Protein AF-T0ZCF4-F1 (afdb_monomer)

Organism: NCBI:txid410659

Radius of gyration: 32.76 Å; Cα contacts (8 Å, |Δi|>4): 227; chains: 1; bounding box: 59×79×106 Å

Solvent-accessible surface area (backbone atoms only — not comparable to full-atom values): 15610 Å² total; per-residue (Å²): 124,91,69,62,58,31,47,69,52,57,54,52,57,75,58,58,43,100,82,30,27,68,93,52,44,9,69,65,50,55,29,44,65,66,44,35,48,52,51,51,50,50,32,42,76,58,49,29,31,48,71,51,76,43,92,96,58,69,45,33,48,43,75,28,74,59,30,48,52,53,52,51,57,31,55,68,47,42,82,53,79,88,49,74,64,51,46,51,50,34,37,42,44,72,73,64,46,42,45,68,68,53,44,35,64,73,68,72,52,57,53,49,59,53,24,37,46,52,50,20,37,35,75,67,50,26,30,49,78,47,50,49,81,70,41,68,44,55,42,70,31,73,62,19,51,55,50,22,59,70,68,45,80,73,77,72,77,78,72,88,77,72,85,83,84,79,85,89,80,87,85,90,84,89,81,90,89,85,84,86,88,90,79,88,81,88,81,88,81,91,83,85,82,93,89,88,83,86,78,73,79,82,72,70,78,76,70,72,77,69,63,71,67,62,55,62,58,54,56,53,56,56,58,60,62,65,66,61,62,63,61,60,57,55,54,56,54,53,52,52,52,53,52,52,54,52,52,54,53,55,68,72,75,111

pLDDT: mean 80.69, std 18.55, range [45.56, 97.81]

InterPro domains:
  IPR036390 Winged helix DNA-binding domain superfamily [SSF46785] (78-148)

Mean predicted aligned error: 17.78 Å

Structure (mmCIF, N/CA/C/O backbone):
data_AF-T0ZCF4-F1
#
_entry.id   AF-T0ZCF4-F1
#
loop_
_atom_site.group_PDB
_atom_site.id
_atom_site.type_symbol
_atom_site.label_atom_id
_atom_site.label_alt_id
_atom_site.label_comp_id
_atom_site.label_asym_id
_atom_site.label_entity_id
_atom_site.label_seq_id
_atom_site.pdbx_PDB_ins_code
_atom_site.Cartn_x
_atom_site.Cartn_y
_atom_site.Cartn_z
_atom_site.occupancy
_atom_site.B_iso_or_equiv
_atom_site.auth_seq_id
_atom_site.auth_comp_id
_atom_site.auth_asym_id
_atom_site.auth_atom_id
_atom_site.pdbx_PDB_model_num
ATOM 1 N N . MET A 1 1 ? 15.009 -4.151 6.311 1.00 49.31 1 MET A N 1
ATOM 2 C CA . MET A 1 1 ? 13.697 -3.629 6.784 1.00 49.31 1 MET A CA 1
ATOM 3 C C . MET A 1 1 ? 13.180 -2.490 5.911 1.00 49.31 1 MET A C 1
ATOM 5 O O . MET A 1 1 ? 11.973 -2.379 5.783 1.00 49.31 1 MET A O 1
ATOM 9 N N . ALA A 1 2 ? 14.032 -1.662 5.287 1.00 57.06 2 ALA A N 1
ATOM 10 C CA . ALA A 1 2 ? 13.568 -0.650 4.322 1.00 57.06 2 ALA A CA 1
ATOM 11 C C . ALA A 1 2 ? 13.023 -1.254 3.004 1.00 57.06 2 ALA A C 1
ATOM 13 O O . ALA A 1 2 ? 12.335 -0.582 2.240 1.00 57.06 2 ALA A O 1
ATOM 14 N N . ASP A 1 3 ? 13.340 -2.524 2.763 1.00 76.56 3 ASP A N 1
ATOM 15 C CA . ASP A 1 3 ? 13.114 -3.270 1.522 1.00 76.56 3 ASP A CA 1
ATOM 16 C C . ASP A 1 3 ? 11.715 -3.903 1.442 1.00 76.56 3 ASP A C 1
ATOM 18 O O . ASP A 1 3 ? 11.311 -4.391 0.390 1.00 76.56 3 ASP A O 1
ATOM 22 N N . GLU A 1 4 ? 10.970 -3.921 2.551 1.00 89.38 4 GLU A N 1
ATOM 23 C CA . GLU A 1 4 ? 9.662 -4.570 2.611 1.00 89.38 4 GLU A CA 1
ATOM 24 C C . GLU A 1 4 ? 8.555 -3.659 2.037 1.00 89.38 4 GLU A C 1
ATOM 26 O O . GLU A 1 4 ? 8.512 -2.464 2.367 1.00 89.38 4 GLU A O 1
ATOM 31 N N . PRO A 1 5 ? 7.646 -4.188 1.192 1.00 93.19 5 PRO A N 1
ATOM 32 C CA . PRO A 1 5 ? 6.486 -3.444 0.719 1.00 93.19 5 PRO A CA 1
ATOM 33 C C . PRO A 1 5 ? 5.559 -3.032 1.867 1.00 93.19 5 PRO A C 1
ATOM 35 O O . PRO A 1 5 ? 5.269 -3.815 2.770 1.00 93.19 5 PRO A O 1
ATOM 38 N N . ASN A 1 6 ? 5.064 -1.802 1.809 1.00 94.81 6 ASN A N 1
ATOM 39 C CA . ASN A 1 6 ? 4.156 -1.205 2.777 1.00 94.81 6 ASN A CA 1
ATOM 40 C C . ASN A 1 6 ? 2.904 -0.620 2.084 1.00 94.81 6 ASN A C 1
ATOM 42 O O . ASN A 1 6 ? 2.747 -0.678 0.861 1.00 94.81 6 ASN A O 1
ATOM 46 N N . PHE A 1 7 ? 1.987 -0.040 2.864 1.00 96.25 7 PHE A N 1
ATOM 47 C CA . PHE A 1 7 ? 0.692 0.385 2.330 1.00 96.25 7 PHE A CA 1
ATOM 48 C C . PHE A 1 7 ? 0.784 1.654 1.465 1.00 96.25 7 PHE A C 1
ATOM 50 O O . PHE A 1 7 ? -0.040 1.840 0.573 1.00 96.25 7 PHE A O 1
ATOM 57 N N . ILE A 1 8 ? 1.812 2.489 1.670 1.00 95.19 8 ILE A N 1
ATOM 58 C CA . ILE A 1 8 ? 2.144 3.604 0.767 1.00 95.19 8 ILE A CA 1
ATOM 59 C C . ILE A 1 8 ? 2.524 3.050 -0.608 1.00 95.19 8 ILE A C 1
ATOM 61 O O . ILE A 1 8 ? 2.002 3.536 -1.610 1.00 95.19 8 ILE A O 1
ATOM 65 N N . ASP A 1 9 ? 3.358 2.005 -0.654 1.00 95.62 9 ASP A N 1
ATOM 66 C CA . ASP A 1 9 ? 3.745 1.348 -1.906 1.00 95.62 9 ASP A CA 1
ATOM 67 C C . ASP A 1 9 ? 2.516 0.758 -2.618 1.00 95.62 9 ASP A C 1
ATOM 69 O O . ASP A 1 9 ? 2.275 1.047 -3.789 1.00 95.62 9 ASP A O 1
ATOM 73 N N . LEU A 1 10 ? 1.698 -0.024 -1.902 1.00 96.69 10 LEU A N 1
ATOM 74 C CA . LEU A 1 10 ? 0.516 -0.683 -2.467 1.00 96.69 10 LEU A CA 1
ATOM 75 C C . LEU A 1 10 ? -0.533 0.320 -2.972 1.00 96.69 10 LEU A C 1
ATOM 77 O O . LEU A 1 10 ? -1.076 0.153 -4.064 1.00 96.69 10 LEU A O 1
ATOM 81 N N . PHE A 1 11 ? -0.801 1.390 -2.215 1.00 96.06 11 PHE A N 1
ATOM 82 C CA . PHE A 1 11 ? -1.708 2.445 -2.664 1.00 96.06 11 PHE A CA 1
ATOM 83 C C . PHE A 1 11 ? -1.144 3.165 -3.893 1.00 96.06 11 PHE A C 1
ATOM 85 O O . PHE A 1 11 ? -1.880 3.394 -4.852 1.00 96.06 11 PHE A O 1
ATOM 92 N N . ALA A 1 12 ? 0.152 3.488 -3.905 1.00 95.69 12 ALA A N 1
ATOM 93 C CA . ALA A 1 12 ? 0.804 4.129 -5.043 1.00 95.69 12 ALA A CA 1
ATOM 94 C C . ALA A 1 12 ? 0.732 3.264 -6.315 1.00 95.69 12 ALA A C 1
ATOM 96 O O . ALA A 1 12 ? 0.365 3.786 -7.367 1.00 95.69 12 ALA A O 1
ATOM 97 N N . LEU A 1 13 ? 0.968 1.949 -6.213 1.00 96.81 13 LEU A N 1
ATOM 98 C CA . LEU A 1 13 ? 0.790 0.999 -7.320 1.00 96.81 13 LEU A CA 1
ATOM 99 C C . LEU A 1 13 ? -0.629 1.059 -7.914 1.00 96.81 13 LEU A C 1
ATOM 101 O O . LEU A 1 13 ? -0.779 1.107 -9.131 1.00 96.81 13 LEU A O 1
ATOM 105 N N . THR A 1 14 ? -1.674 1.173 -7.083 1.00 95.75 14 THR A N 1
ATOM 106 C CA . THR A 1 14 ? -3.076 1.270 -7.560 1.00 95.75 14 THR A CA 1
ATOM 107 C C . THR A 1 14 ? -3.403 2.570 -8.308 1.00 95.75 14 THR A C 1
ATOM 109 O O . THR A 1 14 ? -4.482 2.698 -8.886 1.00 95.75 14 THR A O 1
ATOM 112 N N . LYS A 1 15 ? -2.494 3.554 -8.284 1.00 95.56 15 LYS A N 1
ATOM 113 C CA . LYS A 1 15 ? -2.607 4.836 -8.999 1.00 95.56 15 LYS A CA 1
ATOM 114 C C . LYS A 1 15 ? -1.743 4.888 -10.261 1.00 95.56 15 LYS A C 1
ATOM 116 O O . LYS A 1 15 ? -1.806 5.876 -10.995 1.00 95.56 15 LYS A O 1
ATOM 121 N N . ILE A 1 16 ? -0.955 3.847 -10.529 1.00 95.75 16 ILE A N 1
ATOM 122 C CA . ILE A 1 16 ? -0.216 3.694 -11.781 1.00 95.75 16 ILE A CA 1
ATOM 123 C C . ILE A 1 16 ? -1.170 3.143 -12.846 1.00 95.75 16 ILE A C 1
ATOM 125 O O . ILE A 1 16 ? -1.927 2.203 -12.627 1.00 95.75 16 ILE A O 1
ATOM 129 N N . THR A 1 17 ? -1.131 3.765 -14.016 1.00 94.31 17 THR A N 1
ATOM 130 C CA . THR A 1 17 ? -1.917 3.430 -15.205 1.00 94.31 17 THR A CA 1
ATOM 131 C C . THR A 1 17 ? -0.965 3.270 -16.394 1.00 94.31 17 THR A C 1
ATOM 133 O O . THR A 1 17 ? 0.162 3.764 -16.323 1.00 94.31 17 THR A O 1
ATOM 136 N N . PRO A 1 18 ? -1.392 2.692 -17.532 1.00 91.00 18 PRO A N 1
ATOM 137 C CA . PRO A 1 18 ? -0.548 2.602 -18.730 1.00 91.00 18 PRO A CA 1
ATOM 138 C C . PRO A 1 18 ? -0.071 3.953 -19.302 1.00 91.00 18 PRO A C 1
ATOM 140 O O . PRO A 1 18 ? 0.795 3.974 -20.168 1.00 91.00 18 PRO A O 1
ATOM 143 N N . GLN A 1 19 ? -0.641 5.078 -18.849 1.00 91.44 19 GLN A N 1
ATOM 144 C CA . GLN A 1 19 ? -0.249 6.440 -19.238 1.00 91.44 19 GLN A CA 1
ATOM 145 C C . GLN A 1 19 ? 0.502 7.190 -18.122 1.00 91.44 19 GLN A C 1
ATOM 147 O O . GLN A 1 19 ? 0.770 8.388 -18.250 1.00 91.44 19 GLN A O 1
ATOM 152 N N . SER A 1 20 ? 0.820 6.525 -17.008 1.00 93.88 20 SER A N 1
ATOM 153 C CA . SER A 1 20 ? 1.522 7.147 -15.889 1.00 93.88 20 SER A CA 1
ATOM 154 C C . SER A 1 20 ? 2.975 7.439 -16.255 1.00 93.88 20 SER A C 1
ATOM 156 O O . SER A 1 20 ? 3.731 6.565 -16.674 1.00 93.88 20 SER A O 1
ATOM 158 N N . VAL A 1 21 ? 3.365 8.693 -16.052 1.00 94.69 21 VAL A N 1
ATOM 159 C CA . VAL A 1 21 ? 4.725 9.199 -16.253 1.00 94.69 21 VAL A CA 1
ATOM 160 C C . VAL A 1 21 ? 5.207 9.869 -14.972 1.00 94.69 21 VAL A C 1
ATOM 162 O O . VAL A 1 21 ? 4.392 10.422 -14.222 1.00 94.69 21 VAL A O 1
ATOM 165 N N . VAL A 1 22 ? 6.515 9.832 -14.719 1.00 92.94 22 VAL A N 1
ATOM 166 C CA . VAL A 1 22 ? 7.132 10.349 -13.482 1.00 92.94 22 VAL A CA 1
ATOM 167 C C . VAL A 1 22 ? 6.723 11.803 -13.220 1.00 92.94 22 VAL A C 1
ATOM 169 O O . VAL A 1 22 ? 6.351 12.162 -12.105 1.00 92.94 22 VAL A O 1
ATOM 172 N N . GLU A 1 23 ? 6.690 12.624 -14.269 1.00 92.19 23 GLU A N 1
ATOM 173 C CA . GLU A 1 23 ? 6.416 14.062 -14.211 1.00 92.19 23 GLU A CA 1
ATOM 174 C C . GLU A 1 23 ? 4.957 14.393 -13.833 1.00 92.19 23 GLU A C 1
ATOM 176 O O . GLU A 1 23 ? 4.677 15.493 -13.358 1.00 92.19 23 GLU A O 1
ATOM 181 N N . LYS A 1 24 ? 4.019 13.451 -14.020 1.00 93.88 24 LYS A N 1
ATOM 182 C CA . LYS A 1 24 ? 2.580 13.638 -13.739 1.00 93.88 24 LYS A CA 1
ATOM 183 C C . LYS A 1 24 ? 2.076 12.829 -12.546 1.00 93.88 24 LYS A C 1
ATOM 185 O O . LYS A 1 24 ? 0.987 13.115 -12.053 1.00 93.88 24 LYS A O 1
ATOM 190 N N . PHE A 1 25 ? 2.844 11.853 -12.057 1.00 94.56 25 PHE A N 1
ATOM 191 C CA . PHE A 1 25 ? 2.393 10.927 -11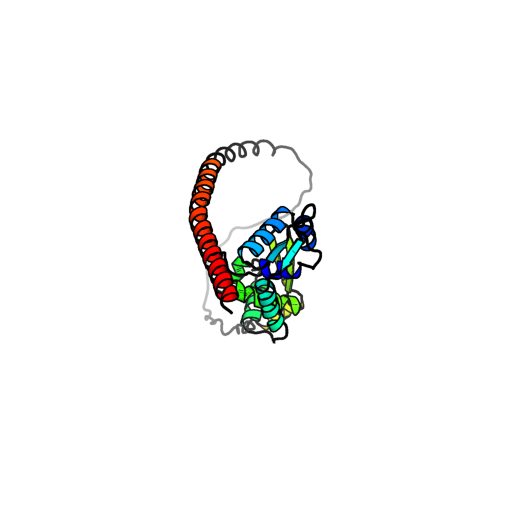.014 1.00 94.56 25 PHE A CA 1
ATOM 192 C C . PHE A 1 25 ? 1.949 11.627 -9.719 1.00 94.56 25 PHE A C 1
ATOM 194 O O . PHE A 1 25 ? 0.974 11.204 -9.104 1.00 94.56 25 PHE A O 1
ATOM 201 N N . GLY A 1 26 ? 2.583 12.747 -9.347 1.00 92.94 26 GLY A N 1
ATOM 202 C CA . GLY A 1 26 ? 2.166 13.548 -8.188 1.00 92.94 26 GLY A CA 1
ATOM 203 C C . GLY A 1 26 ? 0.712 14.019 -8.256 1.00 92.94 26 GLY A C 1
ATOM 204 O O . GLY A 1 26 ? -0.006 13.922 -7.264 1.00 92.94 26 GLY A O 1
ATOM 205 N N . ALA A 1 27 ? 0.228 14.406 -9.441 1.00 92.69 27 ALA A N 1
ATOM 206 C CA . ALA A 1 27 ? -1.177 14.762 -9.633 1.00 92.69 27 ALA A CA 1
ATOM 207 C C . ALA A 1 27 ? -2.109 13.548 -9.451 1.00 92.69 27 ALA A C 1
ATOM 209 O O . ALA A 1 27 ? -3.166 13.677 -8.838 1.00 92.69 27 ALA A O 1
ATOM 210 N N . SER A 1 28 ? -1.701 12.357 -9.908 1.00 92.50 28 SER A N 1
ATOM 211 C CA . SER A 1 28 ? -2.461 11.104 -9.746 1.00 92.50 28 SER A CA 1
ATOM 212 C C . SER A 1 28 ? -2.629 10.671 -8.284 1.00 92.50 28 SER A C 1
ATOM 214 O O . SER A 1 28 ? -3.590 9.967 -7.964 1.00 92.50 28 SER A O 1
ATOM 216 N N . ILE A 1 29 ? -1.715 11.089 -7.400 1.00 92.44 29 ILE A N 1
ATOM 217 C CA . ILE A 1 29 ? -1.747 10.793 -5.960 1.00 92.44 29 ILE A CA 1
ATOM 218 C C . ILE A 1 29 ? -2.052 12.016 -5.078 1.00 92.44 29 ILE A C 1
ATOM 220 O O . ILE A 1 29 ? -1.940 11.904 -3.865 1.00 92.44 29 ILE A O 1
ATOM 224 N N . ASN A 1 30 ? -2.430 13.170 -5.643 1.00 91.75 30 ASN A N 1
ATOM 225 C CA . ASN A 1 30 ? -2.655 14.423 -4.899 1.00 91.75 30 ASN A CA 1
ATOM 226 C C . ASN A 1 30 ? -1.473 14.835 -3.982 1.00 91.75 30 ASN A C 1
ATOM 228 O O . ASN A 1 30 ? -1.654 15.279 -2.848 1.00 91.75 30 ASN A O 1
ATOM 232 N N . SER A 1 31 ? -0.240 14.669 -4.467 1.00 92.69 31 SER A N 1
ATOM 233 C CA . SER A 1 31 ? 0.987 14.981 -3.724 1.00 92.69 31 SER A CA 1
ATOM 234 C C . SER A 1 31 ? 1.958 15.812 -4.562 1.00 92.69 31 SER A C 1
ATOM 236 O O . SER A 1 31 ? 1.831 15.898 -5.786 1.00 92.69 31 SER A O 1
ATOM 238 N N . SER A 1 32 ? 2.947 16.437 -3.915 1.00 93.00 32 SER A N 1
ATOM 239 C CA . SER A 1 32 ? 3.958 17.214 -4.638 1.00 93.00 32 SER A CA 1
ATOM 240 C C . SER A 1 32 ? 4.783 16.322 -5.577 1.00 93.00 32 SER A C 1
ATOM 242 O O . SER A 1 32 ? 4.934 15.121 -5.343 1.00 93.00 32 SER A O 1
ATOM 244 N N . PHE A 1 33 ? 5.365 16.912 -6.627 1.00 93.12 33 PHE A N 1
ATOM 245 C CA . PHE A 1 33 ? 6.280 16.192 -7.522 1.00 93.12 33 PHE A CA 1
ATOM 246 C C . PHE A 1 33 ? 7.466 15.568 -6.764 1.00 93.12 33 PHE A C 1
ATOM 248 O O . PHE A 1 33 ? 7.901 14.469 -7.105 1.00 93.12 33 PHE A O 1
ATOM 255 N N . PHE A 1 34 ? 7.957 16.229 -5.711 1.00 93.38 34 PHE A N 1
ATOM 256 C CA . PHE A 1 34 ? 9.054 15.727 -4.883 1.00 93.38 34 PHE A CA 1
ATOM 257 C C . PHE A 1 34 ? 8.642 14.488 -4.077 1.00 93.38 34 PHE A C 1
ATOM 259 O O . PHE A 1 34 ? 9.306 13.457 -4.156 1.00 93.38 34 PHE A O 1
ATOM 266 N N . ASP A 1 35 ? 7.505 14.542 -3.378 1.00 93.56 35 ASP A N 1
ATOM 267 C CA . ASP A 1 35 ? 6.988 13.400 -2.609 1.00 93.56 35 ASP A CA 1
ATOM 268 C C . ASP A 1 35 ? 6.669 12.210 -3.522 1.00 93.56 35 ASP A C 1
ATOM 270 O O . ASP A 1 35 ? 7.014 11.068 -3.223 1.00 93.56 35 ASP A O 1
ATOM 274 N N . ALA A 1 36 ? 6.057 12.488 -4.674 1.00 94.12 36 ALA A N 1
ATOM 275 C CA . ALA A 1 36 ? 5.747 11.494 -5.690 1.00 94.12 36 ALA A CA 1
ATOM 276 C C . ALA A 1 36 ? 7.015 10.844 -6.262 1.00 94.12 36 ALA A C 1
ATOM 278 O O . ALA A 1 36 ? 7.056 9.627 -6.428 1.00 94.12 36 ALA A O 1
ATOM 279 N N . SER A 1 37 ? 8.070 11.631 -6.496 1.00 93.62 37 SER A N 1
ATOM 280 C CA . SER A 1 37 ? 9.379 11.127 -6.927 1.00 93.62 37 SER A CA 1
ATOM 281 C C . SER A 1 37 ? 10.042 10.261 -5.854 1.00 93.62 37 SER A C 1
ATOM 283 O O . SER A 1 37 ? 10.627 9.233 -6.187 1.00 93.62 37 SER A O 1
ATOM 285 N N . ASN A 1 38 ? 9.906 10.612 -4.571 1.00 94.25 38 ASN A N 1
ATOM 286 C CA . ASN A 1 38 ? 10.406 9.790 -3.464 1.00 94.25 38 ASN A CA 1
ATOM 287 C C . ASN A 1 38 ? 9.655 8.451 -3.362 1.00 94.25 38 ASN A C 1
ATOM 289 O O . ASN A 1 38 ? 10.286 7.408 -3.190 1.00 94.25 38 ASN A O 1
ATOM 293 N N . ILE A 1 39 ? 8.326 8.458 -3.528 1.00 94.69 39 ILE A N 1
ATOM 294 C CA . ILE A 1 39 ? 7.499 7.239 -3.556 1.00 94.69 39 ILE A CA 1
ATOM 295 C C . ILE A 1 39 ? 7.883 6.355 -4.752 1.00 94.69 39 ILE A C 1
ATOM 297 O O . ILE A 1 39 ? 8.165 5.173 -4.565 1.00 94.69 39 ILE A O 1
ATOM 301 N N . LEU A 1 40 ? 7.973 6.915 -5.964 1.00 95.62 40 LEU A N 1
ATOM 302 C CA . LEU A 1 40 ? 8.408 6.179 -7.158 1.00 95.62 40 LEU A CA 1
ATOM 303 C C . LEU A 1 40 ? 9.844 5.644 -7.014 1.00 95.62 40 LEU A C 1
ATOM 305 O O . LEU A 1 40 ? 10.113 4.499 -7.366 1.00 95.62 40 LEU A O 1
ATOM 309 N N . GLY A 1 41 ? 10.763 6.428 -6.446 1.00 94.94 41 GLY A N 1
ATOM 310 C CA . GLY A 1 41 ? 12.120 5.979 -6.133 1.00 94.94 41 GLY A CA 1
ATOM 311 C C . GLY A 1 41 ? 12.128 4.786 -5.172 1.00 94.94 41 GLY A C 1
ATOM 312 O O . GLY A 1 41 ? 12.805 3.793 -5.433 1.00 94.94 41 GLY A O 1
ATOM 313 N N . GLY A 1 42 ? 11.318 4.837 -4.110 1.00 95.06 42 GLY A N 1
ATOM 314 C CA . GLY A 1 42 ? 11.130 3.727 -3.172 1.00 95.06 42 GLY A CA 1
ATOM 315 C C . GLY A 1 42 ? 10.561 2.470 -3.837 1.00 95.06 42 GLY A C 1
ATOM 316 O O . GLY A 1 42 ? 11.112 1.383 -3.660 1.00 95.06 42 GLY A O 1
ATOM 317 N N . LEU A 1 43 ? 9.520 2.618 -4.662 1.00 96.12 43 LEU A N 1
ATOM 318 C CA . LEU A 1 43 ? 8.938 1.529 -5.455 1.00 96.12 43 LEU A CA 1
ATOM 319 C C . LEU A 1 43 ? 9.963 0.891 -6.407 1.00 96.12 43 LEU A C 1
ATOM 321 O O . LEU A 1 43 ? 10.011 -0.335 -6.523 1.00 96.12 43 LEU A O 1
ATOM 325 N N . LYS A 1 44 ? 10.805 1.702 -7.065 1.00 95.62 44 LYS A N 1
ATOM 326 C CA . LYS A 1 44 ? 11.852 1.221 -7.980 1.00 95.62 44 LYS A CA 1
ATOM 327 C C . LYS A 1 44 ? 12.959 0.471 -7.236 1.00 95.62 44 LYS A C 1
ATOM 329 O O . LYS A 1 44 ? 13.394 -0.576 -7.710 1.00 95.62 44 LYS A O 1
ATOM 334 N N . ILE A 1 45 ? 13.386 0.958 -6.067 1.00 95.25 45 ILE A N 1
ATOM 335 C CA . ILE A 1 45 ? 14.376 0.280 -5.206 1.00 95.25 45 ILE A CA 1
ATOM 336 C C . ILE A 1 45 ? 13.848 -1.081 -4.731 1.00 95.25 45 ILE A C 1
ATOM 338 O O . ILE A 1 45 ? 14.587 -2.061 -4.751 1.00 95.25 45 ILE A O 1
ATOM 342 N N . LYS A 1 46 ? 12.559 -1.165 -4.376 1.00 95.31 46 LYS A N 1
ATOM 343 C CA . LYS A 1 46 ? 11.873 -2.416 -4.001 1.00 95.31 46 LYS A CA 1
ATOM 344 C C . LYS A 1 46 ? 11.560 -3.336 -5.192 1.00 95.31 46 LYS A C 1
ATOM 346 O O . LYS A 1 46 ? 10.983 -4.402 -5.000 1.00 95.31 46 LYS A O 1
ATOM 351 N N . GLY A 1 47 ? 11.898 -2.933 -6.420 1.00 95.75 47 GLY A N 1
ATOM 352 C CA . GLY A 1 47 ? 11.646 -3.709 -7.636 1.00 95.75 47 GLY A CA 1
ATOM 353 C C . GLY A 1 47 ? 10.167 -3.853 -8.009 1.00 95.75 47 GLY A C 1
ATOM 354 O O . GLY A 1 47 ? 9.836 -4.751 -8.777 1.00 95.75 47 GLY A O 1
ATOM 355 N N . LEU A 1 48 ? 9.279 -3.004 -7.478 1.00 96.81 48 LEU A N 1
ATOM 356 C CA . LEU A 1 48 ? 7.827 -3.045 -7.718 1.00 96.81 48 LEU A CA 1
ATOM 357 C C . LEU A 1 48 ? 7.414 -2.320 -9.011 1.00 96.81 48 LEU A C 1
ATOM 359 O O . LEU A 1 48 ? 6.354 -2.602 -9.568 1.00 96.81 48 LEU A O 1
ATOM 363 N N . ILE A 1 49 ? 8.250 -1.394 -9.490 1.00 97.00 49 ILE A N 1
ATOM 364 C CA . ILE A 1 49 ? 8.064 -0.661 -10.751 1.00 97.00 49 ILE A CA 1
ATOM 365 C C . ILE A 1 49 ? 9.368 -0.595 -11.548 1.00 97.00 49 ILE A C 1
ATOM 367 O O . ILE A 1 49 ? 10.460 -0.735 -10.989 1.00 97.00 49 ILE A O 1
ATOM 371 N N . ASP A 1 50 ? 9.251 -0.299 -12.838 1.00 96.00 50 ASP A N 1
ATOM 372 C CA . ASP A 1 50 ? 10.350 0.148 -13.683 1.00 96.00 50 ASP A CA 1
ATOM 373 C C . ASP A 1 50 ? 10.067 1.522 -14.317 1.00 96.00 50 ASP A C 1
ATOM 375 O O . ASP A 1 50 ? 8.928 1.991 -14.380 1.00 96.00 50 ASP A O 1
ATOM 379 N N . PHE A 1 51 ? 11.132 2.176 -14.779 1.00 93.94 51 PHE A N 1
ATOM 380 C CA . PHE A 1 51 ? 11.075 3.388 -15.584 1.00 93.94 51 PHE A CA 1
ATOM 381 C C . PHE A 1 51 ? 11.558 3.052 -16.988 1.00 93.94 51 PHE A C 1
ATOM 383 O O . PHE A 1 51 ? 12.743 2.798 -17.207 1.00 93.94 51 PHE A O 1
ATOM 390 N N . THR A 1 52 ? 10.654 3.079 -17.962 1.00 88.38 52 THR A N 1
ATOM 391 C CA . THR A 1 52 ? 11.047 2.965 -19.368 1.00 88.38 52 THR A CA 1
ATOM 392 C C . THR A 1 52 ? 11.364 4.360 -19.901 1.00 88.38 52 THR A C 1
ATOM 394 O O . THR A 1 52 ? 10.478 5.195 -20.089 1.00 88.38 52 THR A O 1
ATOM 397 N N . THR A 1 53 ? 12.652 4.621 -20.114 1.00 81.25 53 THR A N 1
ATOM 398 C CA . THR A 1 53 ? 13.165 5.851 -20.720 1.00 81.25 53 THR A CA 1
ATOM 399 C C . THR A 1 53 ? 12.901 5.840 -22.224 1.00 81.25 53 THR A C 1
ATOM 401 O O . THR A 1 53 ? 13.563 5.142 -22.991 1.00 81.25 53 THR A O 1
ATOM 404 N N . ILE A 1 54 ? 11.933 6.638 -22.672 1.00 74.50 54 ILE A N 1
ATOM 405 C CA . ILE A 1 54 ? 11.678 6.844 -24.100 1.00 74.50 54 ILE A CA 1
ATOM 406 C C . ILE A 1 54 ? 12.640 7.932 -24.588 1.00 74.50 54 ILE A C 1
ATOM 408 O O . ILE A 1 54 ? 12.654 9.038 -24.049 1.00 74.50 54 ILE A O 1
ATOM 412 N N . PHE A 1 55 ? 13.467 7.636 -25.594 1.00 69.19 55 PHE A N 1
ATOM 413 C CA . PHE A 1 55 ? 14.475 8.583 -26.081 1.00 69.19 55 PHE A CA 1
ATOM 414 C C . PHE A 1 55 ? 13.797 9.835 -26.669 1.00 69.19 55 PHE A C 1
ATOM 416 O O . PHE A 1 55 ? 13.093 9.751 -27.673 1.00 69.19 55 PHE A O 1
ATOM 423 N N . GLY A 1 56 ? 13.984 10.991 -26.021 1.00 71.69 56 GLY A N 1
ATOM 424 C CA . GLY A 1 56 ? 13.292 12.242 -26.363 1.00 71.69 56 GLY A CA 1
ATOM 425 C C . GLY A 1 56 ? 11.861 12.382 -25.813 1.00 71.69 56 GLY A C 1
ATOM 426 O O . GLY A 1 56 ? 11.153 13.293 -26.234 1.00 71.69 56 GLY A O 1
ATOM 427 N N . GLY A 1 57 ? 11.424 11.508 -24.898 1.00 78.19 57 GLY A N 1
ATOM 428 C CA . GLY A 1 57 ? 10.075 11.496 -24.318 1.00 78.19 57 GLY A CA 1
ATOM 429 C C . GLY A 1 57 ? 10.029 11.598 -22.786 1.00 78.19 57 GLY A C 1
ATOM 430 O O . GLY A 1 57 ? 11.050 11.745 -22.118 1.00 78.19 57 GLY A O 1
ATOM 431 N N . GLN A 1 58 ? 8.812 11.523 -22.234 1.00 84.00 58 GLN A N 1
ATOM 432 C CA . GLN A 1 58 ? 8.562 11.442 -20.786 1.00 84.00 58 GLN A CA 1
ATOM 433 C C . GLN A 1 58 ? 8.910 10.048 -20.247 1.00 84.00 58 GLN A C 1
ATOM 435 O O . GLN A 1 58 ? 8.800 9.053 -20.966 1.00 84.00 58 GLN A O 1
ATOM 440 N N . ASN A 1 59 ? 9.304 9.969 -18.976 1.00 88.19 59 ASN A N 1
ATOM 441 C CA . ASN A 1 59 ? 9.659 8.699 -18.345 1.00 88.19 59 ASN A CA 1
ATOM 442 C C . ASN A 1 59 ? 8.383 7.947 -17.957 1.00 88.19 59 ASN A C 1
ATOM 444 O O . ASN A 1 59 ? 7.730 8.300 -16.972 1.00 88.19 59 ASN A O 1
ATOM 448 N N . SER A 1 60 ? 8.013 6.919 -18.722 1.00 92.38 60 SER A N 1
ATOM 449 C CA . SER A 1 60 ? 6.845 6.091 -18.405 1.00 92.38 60 SER A CA 1
ATOM 450 C C . SER A 1 60 ? 7.132 5.158 -17.232 1.00 92.38 60 SER A C 1
ATOM 452 O O . SER A 1 60 ? 8.211 4.564 -17.154 1.00 92.38 60 SER A O 1
ATOM 454 N N . VAL A 1 61 ? 6.147 5.016 -16.348 1.00 95.12 61 VAL A N 1
ATOM 455 C CA . VAL A 1 61 ? 6.195 4.143 -15.176 1.00 95.12 61 VAL A CA 1
ATOM 456 C C . VAL A 1 61 ? 5.449 2.850 -15.489 1.00 95.12 61 VAL A C 1
ATOM 458 O O . VAL A 1 61 ? 4.255 2.882 -15.781 1.00 95.12 61 VAL A O 1
ATOM 461 N N . THR A 1 62 ? 6.135 1.715 -15.394 1.00 95.38 62 THR A N 1
ATOM 462 C CA . THR A 1 62 ? 5.554 0.380 -15.592 1.00 95.38 62 THR A CA 1
ATOM 463 C C . THR A 1 62 ? 5.595 -0.413 -14.289 1.00 95.38 62 THR A C 1
ATOM 465 O O . THR A 1 62 ? 6.509 -0.255 -13.485 1.00 95.38 62 THR A O 1
ATOM 468 N N . ILE A 1 63 ? 4.590 -1.252 -14.042 1.00 96.75 63 ILE A N 1
ATOM 469 C CA . ILE A 1 63 ? 4.566 -2.156 -12.883 1.00 96.75 63 ILE A CA 1
ATOM 470 C C . ILE A 1 63 ? 5.323 -3.433 -13.273 1.00 96.75 63 ILE A C 1
ATOM 472 O O . ILE A 1 63 ? 5.170 -3.921 -14.392 1.00 96.75 63 ILE A O 1
ATOM 476 N N . THR A 1 64 ? 6.169 -3.958 -12.385 1.00 97.19 64 THR A N 1
ATOM 477 C CA . THR A 1 64 ? 6.901 -5.215 -12.630 1.00 97.19 64 THR A CA 1
ATOM 478 C C . THR A 1 64 ? 6.046 -6.434 -12.284 1.00 97.19 64 THR A C 1
ATOM 480 O O . THR A 1 64 ? 5.051 -6.318 -11.569 1.00 97.19 64 THR A O 1
ATOM 483 N N . ASP A 1 65 ? 6.485 -7.632 -12.675 1.00 97.38 65 ASP A N 1
ATOM 484 C CA . ASP A 1 65 ? 5.870 -8.896 -12.239 1.00 97.38 65 ASP A CA 1
ATOM 485 C C . ASP A 1 65 ? 5.761 -9.002 -10.704 1.00 97.38 65 ASP A C 1
ATOM 487 O O . ASP A 1 65 ? 4.787 -9.539 -10.175 1.00 97.38 65 ASP A O 1
ATOM 491 N N . LEU A 1 66 ? 6.738 -8.454 -9.967 1.00 96.19 66 LEU A N 1
ATOM 492 C CA . LEU A 1 66 ? 6.719 -8.412 -8.502 1.00 96.19 66 LEU A CA 1
ATOM 493 C C . LEU A 1 66 ? 5.669 -7.423 -7.970 1.00 96.19 66 LEU A C 1
ATOM 495 O O . LEU A 1 66 ? 4.969 -7.741 -7.007 1.00 96.19 66 LEU A O 1
ATOM 499 N N . GLY A 1 67 ? 5.536 -6.254 -8.604 1.00 96.56 67 GLY A N 1
ATOM 500 C CA . GLY A 1 67 ? 4.487 -5.282 -8.294 1.00 96.56 67 GLY A CA 1
ATOM 501 C C . GLY A 1 67 ? 3.088 -5.841 -8.558 1.00 96.56 67 GLY A C 1
ATOM 502 O O . GLY A 1 67 ? 2.227 -5.770 -7.681 1.00 96.56 67 GLY A O 1
ATOM 503 N N . HIS A 1 68 ? 2.887 -6.484 -9.713 1.00 97.62 68 HIS A N 1
ATOM 504 C CA . HIS A 1 68 ? 1.642 -7.170 -10.058 1.00 97.62 68 HIS A CA 1
ATOM 505 C C 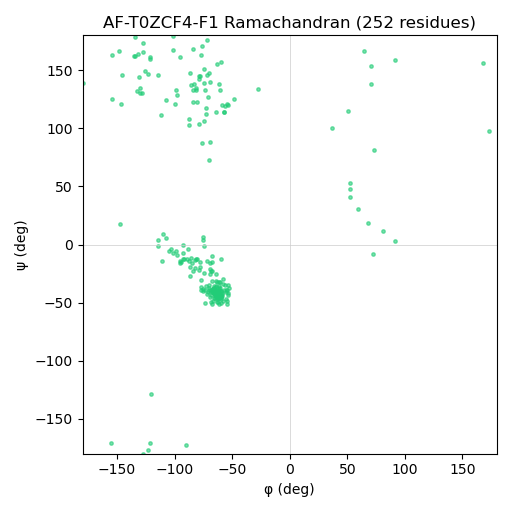. HIS A 1 68 ? 1.313 -8.278 -9.056 1.00 97.62 68 HIS A C 1
ATOM 507 O O . HIS A 1 68 ? 0.241 -8.249 -8.460 1.00 97.62 68 HIS A O 1
ATOM 513 N N . LYS A 1 69 ? 2.264 -9.169 -8.750 1.00 97.06 69 LYS A N 1
ATOM 514 C CA . LYS A 1 69 ? 2.079 -10.230 -7.749 1.00 97.06 69 LYS A CA 1
ATOM 515 C C . LYS A 1 69 ? 1.644 -9.693 -6.379 1.00 97.06 69 LYS A C 1
ATOM 517 O O . LYS A 1 69 ? 0.810 -10.314 -5.723 1.00 97.06 69 LYS A O 1
ATOM 522 N N . PHE A 1 70 ? 2.193 -8.559 -5.937 1.00 96.69 70 PHE A N 1
ATOM 523 C CA . PHE A 1 70 ? 1.802 -7.935 -4.668 1.00 96.69 70 PHE A CA 1
ATOM 524 C C . PHE A 1 70 ? 0.388 -7.328 -4.724 1.00 96.69 70 PHE A C 1
ATOM 526 O O . PHE A 1 70 ? -0.376 -7.457 -3.766 1.00 96.69 70 PHE A O 1
ATOM 533 N N . MET A 1 71 ? 0.000 -6.729 -5.855 1.00 97.50 71 MET A N 1
ATOM 534 C CA . MET A 1 71 ? -1.375 -6.267 -6.081 1.00 97.50 71 MET A CA 1
ATOM 535 C C . MET A 1 71 ? -2.378 -7.427 -6.144 1.00 97.50 71 MET A C 1
ATOM 537 O O . MET A 1 71 ? -3.447 -7.327 -5.546 1.00 97.50 71 MET A O 1
ATOM 541 N N . ASP A 1 72 ? -2.034 -8.530 -6.809 1.00 97.50 72 ASP A N 1
ATOM 542 C CA . ASP A 1 72 ? -2.885 -9.718 -6.946 1.00 97.50 72 ASP A CA 1
ATOM 543 C C . ASP A 1 72 ? -3.089 -10.425 -5.598 1.00 97.50 72 ASP A C 1
ATOM 545 O O . ASP A 1 72 ? -4.203 -10.818 -5.247 1.00 97.50 72 ASP A O 1
ATOM 549 N N . GLU A 1 73 ? -2.033 -10.523 -4.785 1.00 96.62 73 GLU A N 1
ATOM 550 C CA . GLU A 1 73 ? -2.105 -11.006 -3.403 1.00 96.62 73 GLU A CA 1
ATOM 551 C C . GLU A 1 73 ? -3.048 -10.140 -2.553 1.00 96.62 73 GLU A C 1
ATOM 553 O O . GLU A 1 73 ? -3.903 -10.673 -1.838 1.00 96.62 73 GLU A O 1
ATOM 558 N N . ALA A 1 74 ? -2.959 -8.812 -2.672 1.00 97.12 74 ALA A N 1
ATOM 559 C CA . ALA A 1 74 ? -3.871 -7.892 -1.999 1.00 97.12 74 ALA A CA 1
ATOM 560 C C . ALA A 1 74 ? -5.318 -8.042 -2.503 1.00 97.12 74 ALA A C 1
ATOM 562 O O . ALA A 1 74 ? -6.245 -8.123 -1.695 1.00 97.12 74 ALA A O 1
ATOM 563 N N . ALA A 1 75 ? -5.517 -8.147 -3.820 1.00 96.62 75 ALA A N 1
ATOM 564 C CA . ALA A 1 75 ? -6.818 -8.351 -4.453 1.00 96.62 75 ALA A CA 1
ATOM 565 C C . ALA A 1 75 ? -7.475 -9.674 -4.024 1.00 96.62 75 ALA A C 1
ATOM 567 O O . ALA A 1 75 ? -8.670 -9.694 -3.730 1.00 96.62 75 ALA A O 1
ATOM 568 N N . SER A 1 76 ? -6.698 -10.755 -3.887 1.00 96.88 76 SER A N 1
ATOM 569 C CA . SER A 1 76 ? -7.193 -12.066 -3.438 1.00 96.88 76 SER A CA 1
ATOM 570 C C . SER A 1 76 ? -7.859 -12.021 -2.054 1.00 96.88 76 SER A C 1
ATOM 572 O O . SER A 1 76 ? -8.798 -12.772 -1.784 1.00 96.88 76 SER A O 1
ATOM 574 N N . LYS A 1 77 ? -7.426 -11.094 -1.187 1.00 95.75 77 LYS A N 1
ATOM 575 C CA . LYS A 1 77 ? -7.949 -10.913 0.175 1.00 95.75 77 LYS A CA 1
ATOM 576 C C . LYS A 1 77 ? -9.199 -10.029 0.241 1.00 95.75 77 LYS A C 1
ATOM 578 O O . LYS A 1 77 ? -9.906 -10.086 1.246 1.00 95.75 77 LYS A O 1
ATOM 583 N N . VAL A 1 78 ? -9.510 -9.257 -0.807 1.00 95.75 78 VAL A N 1
ATOM 584 C CA . VAL A 1 78 ? -10.623 -8.281 -0.823 1.00 95.75 78 VAL A CA 1
ATOM 585 C C . VAL A 1 78 ? -11.989 -8.931 -0.603 1.00 95.75 78 VAL A C 1
ATOM 587 O O . VAL A 1 78 ? -12.847 -8.319 0.022 1.00 95.75 78 VAL A O 1
ATOM 590 N N . ASN A 1 79 ? -12.193 -10.168 -1.058 1.00 94.06 79 ASN A N 1
ATOM 591 C CA . ASN A 1 79 ? -13.483 -10.862 -0.935 1.00 94.06 79 ASN A CA 1
ATOM 592 C C . ASN A 1 79 ? -13.600 -11.736 0.327 1.00 94.06 79 ASN A C 1
ATOM 594 O O . ASN A 1 79 ? -14.630 -12.375 0.535 1.00 94.06 79 ASN A O 1
ATOM 598 N N . LEU A 1 80 ? -12.564 -11.790 1.171 1.00 94.38 80 LEU A N 1
ATOM 599 C CA . LEU A 1 80 ? -12.595 -12.570 2.409 1.00 94.38 80 LEU A CA 1
ATOM 600 C C . LEU A 1 80 ? -13.389 -11.831 3.504 1.00 94.38 80 LEU A C 1
ATOM 602 O O . LEU A 1 80 ? -13.299 -10.602 3.591 1.00 94.38 80 LEU A O 1
ATOM 606 N N . PRO A 1 81 ? -14.123 -12.543 4.382 1.00 95.12 81 PRO A N 1
ATOM 607 C CA . PRO A 1 81 ? -14.764 -11.927 5.542 1.00 95.12 81 PRO A CA 1
ATOM 608 C C . PRO A 1 81 ? -13.721 -11.271 6.456 1.00 95.12 81 PRO A C 1
ATOM 610 O O . PRO A 1 81 ? -12.544 -11.646 6.429 1.00 95.12 81 PRO A O 1
ATOM 613 N N . LEU A 1 82 ? -14.145 -10.292 7.260 1.00 95.25 82 LEU A N 1
ATOM 614 C CA . LEU A 1 82 ? -13.252 -9.639 8.217 1.00 95.25 82 LEU A CA 1
ATOM 615 C C . LEU A 1 82 ? -12.700 -10.649 9.225 1.00 95.25 82 LEU A C 1
ATOM 617 O O . LEU A 1 82 ? -13.450 -11.436 9.803 1.00 95.25 82 LEU A O 1
ATOM 621 N N . ASP A 1 83 ? -11.3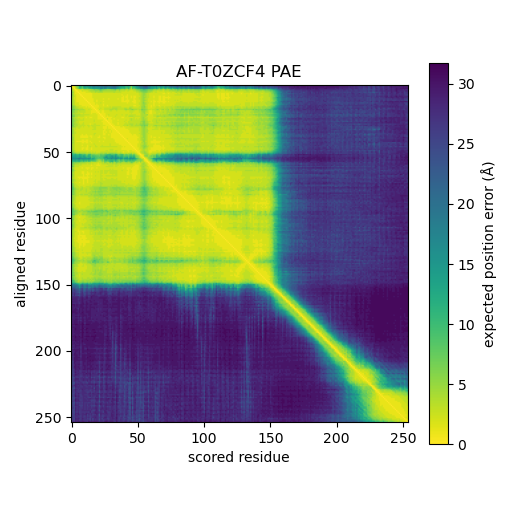92 -10.596 9.437 1.00 94.69 83 ASP A N 1
ATOM 622 C CA . ASP A 1 83 ? -10.687 -11.409 10.423 1.00 94.69 83 ASP A CA 1
ATOM 623 C C . ASP A 1 83 ? -10.357 -10.603 11.693 1.00 94.69 83 ASP A C 1
ATOM 625 O O . ASP A 1 83 ? -10.697 -9.426 11.834 1.00 94.69 83 ASP A O 1
ATOM 629 N N . HIS A 1 84 ? -9.729 -11.254 12.673 1.00 94.25 84 HIS A N 1
ATOM 630 C CA . HIS A 1 84 ? -9.419 -10.613 13.951 1.00 94.25 84 HIS A CA 1
ATOM 631 C C . HIS A 1 84 ? -8.425 -9.447 13.807 1.00 94.25 84 HIS A C 1
ATOM 633 O O . HIS A 1 84 ? -8.523 -8.474 14.555 1.00 94.25 84 HIS A O 1
ATOM 639 N N . LEU A 1 85 ? -7.504 -9.511 12.836 1.00 95.44 85 LEU A N 1
ATOM 640 C CA . LEU A 1 85 ? -6.526 -8.449 12.611 1.00 95.44 85 LEU A CA 1
ATOM 641 C C . LEU A 1 85 ? -7.174 -7.242 11.925 1.00 95.44 85 LEU A C 1
ATOM 643 O O . LEU A 1 85 ? -6.929 -6.113 12.346 1.00 95.44 85 LEU A O 1
ATOM 647 N N . ASP A 1 86 ? -8.072 -7.460 10.961 1.00 96.56 86 ASP A N 1
ATOM 648 C CA . ASP A 1 86 ? -8.900 -6.386 10.395 1.00 96.56 86 ASP A CA 1
ATOM 649 C C . ASP A 1 86 ? -9.664 -5.621 11.486 1.00 96.56 86 ASP A C 1
ATOM 651 O O . ASP A 1 86 ? -9.649 -4.389 11.528 1.00 96.56 86 ASP A O 1
ATOM 655 N N . LEU A 1 87 ? -10.322 -6.351 12.394 1.00 95.88 87 LEU A N 1
ATOM 656 C CA . LEU A 1 87 ? -11.079 -5.761 13.499 1.00 95.88 87 LEU A CA 1
ATOM 657 C C . LEU A 1 87 ? -10.160 -4.997 14.462 1.00 95.88 87 LEU A C 1
ATOM 659 O O . LEU A 1 87 ? -10.499 -3.884 14.864 1.00 95.88 87 LEU A O 1
ATOM 663 N N . ALA A 1 88 ? -8.981 -5.538 14.781 1.00 95.56 88 ALA A N 1
ATOM 664 C CA . ALA A 1 88 ? -7.988 -4.847 15.601 1.00 95.56 88 ALA A CA 1
ATOM 665 C C . ALA A 1 88 ? -7.497 -3.544 14.940 1.00 95.56 88 ALA A C 1
ATOM 667 O O . ALA A 1 88 ? -7.433 -2.511 15.607 1.00 95.56 88 ALA A O 1
ATOM 668 N N . ILE A 1 89 ? -7.229 -3.550 13.629 1.00 96.62 89 ILE A N 1
ATOM 669 C CA . ILE A 1 89 ? -6.862 -2.351 12.855 1.00 96.62 89 ILE A CA 1
ATOM 670 C C . ILE A 1 89 ? -7.982 -1.302 12.913 1.00 96.62 89 ILE A C 1
ATOM 672 O O . ILE A 1 89 ? -7.711 -0.134 13.196 1.00 96.62 89 ILE A O 1
ATOM 676 N N . LEU A 1 90 ? -9.243 -1.704 12.710 1.00 96.50 90 LEU A N 1
ATOM 677 C CA . LEU A 1 90 ? -10.397 -0.801 12.807 1.00 96.50 90 LEU A CA 1
ATOM 678 C C . LEU A 1 90 ? -10.551 -0.198 14.213 1.00 96.50 90 LEU A C 1
ATOM 680 O O . LEU A 1 90 ? -10.808 1.002 14.338 1.00 96.50 90 LEU A O 1
ATOM 684 N N . VAL A 1 91 ? -10.338 -0.988 15.271 1.00 95.44 91 VAL A N 1
ATOM 685 C CA . VAL A 1 91 ? -10.352 -0.501 16.660 1.00 95.44 91 VAL A CA 1
ATOM 686 C C . VAL A 1 91 ? -9.229 0.514 16.902 1.00 95.44 91 VAL A C 1
ATOM 688 O O . VAL A 1 91 ? -9.515 1.600 17.410 1.00 95.44 91 VAL A O 1
ATOM 691 N N . GLN A 1 92 ? -7.987 0.247 16.477 1.00 95.56 92 GLN A N 1
ATOM 692 C CA . GLN A 1 92 ? -6.872 1.197 16.646 1.00 95.56 92 GLN A CA 1
ATOM 693 C C . GLN A 1 92 ? -7.083 2.503 15.862 1.00 95.56 92 GLN A C 1
ATOM 695 O O . GLN A 1 92 ? -6.870 3.593 16.402 1.00 95.56 92 GLN A O 1
ATOM 700 N N . LEU A 1 93 ? -7.587 2.416 14.625 1.00 95.38 93 LEU A N 1
ATOM 701 C CA . LEU A 1 93 ? -7.987 3.582 13.832 1.00 95.38 93 LEU A CA 1
ATOM 702 C C . LEU A 1 93 ? -9.082 4.400 14.543 1.00 95.38 93 LEU A C 1
ATOM 704 O O . LEU A 1 93 ? -9.018 5.632 14.550 1.00 95.38 93 LEU A O 1
ATOM 708 N N . SER A 1 94 ? -10.053 3.736 15.185 1.00 94.31 94 SER A N 1
ATOM 709 C CA . SER A 1 94 ? -11.119 4.404 15.951 1.00 94.31 94 SER A CA 1
ATOM 710 C C . SER A 1 94 ? -10.597 5.102 17.213 1.00 94.31 94 SER A C 1
ATOM 712 O O . SER A 1 94 ? -11.091 6.171 17.567 1.00 94.31 94 SER A O 1
ATOM 714 N N . GLY A 1 95 ? -9.536 4.561 17.824 1.00 91.12 95 GLY A N 1
ATOM 715 C CA . GLY A 1 95 ? -8.781 5.174 18.922 1.00 91.12 95 GLY A CA 1
ATOM 716 C C . GLY A 1 95 ? -7.848 6.317 18.498 1.00 91.12 95 GLY A C 1
ATOM 717 O O . GLY A 1 95 ? -7.116 6.848 19.329 1.00 91.12 95 GLY A O 1
ATOM 718 N N . GLY A 1 96 ? -7.849 6.708 17.218 1.00 90.50 96 GLY A N 1
ATOM 719 C CA . GLY A 1 96 ? -7.081 7.844 16.702 1.00 90.50 96 GLY A CA 1
ATOM 720 C C . GLY A 1 96 ? -5.680 7.511 16.179 1.00 90.50 96 GLY A C 1
ATOM 721 O O . GLY A 1 96 ? -4.978 8.423 15.740 1.00 90.50 96 GLY A O 1
ATOM 722 N N . LYS A 1 97 ? -5.264 6.236 16.156 1.00 89.81 97 LYS A N 1
ATOM 723 C CA . LYS A 1 97 ? -3.983 5.813 15.563 1.00 89.81 97 LYS A CA 1
ATOM 724 C C . LYS A 1 97 ? -4.076 5.809 14.034 1.00 89.81 97 LYS A C 1
ATOM 726 O O . LYS A 1 97 ? -4.424 4.801 13.431 1.00 89.81 97 LYS A O 1
ATOM 731 N N . ARG A 1 98 ? -3.809 6.960 13.403 1.00 88.75 98 ARG A N 1
ATOM 732 C CA . ARG A 1 98 ? -3.983 7.163 11.947 1.00 88.75 98 ARG A CA 1
ATOM 733 C C . ARG A 1 98 ? -2.727 6.953 11.099 1.00 88.75 98 ARG A C 1
ATOM 735 O O . ARG A 1 98 ? -2.860 6.836 9.883 1.00 88.75 98 ARG A O 1
ATOM 742 N N . SER A 1 99 ? -1.531 6.931 11.694 1.00 90.88 99 SER A N 1
ATOM 743 C CA . SER A 1 99 ? -0.289 6.708 10.942 1.00 90.88 99 SER A CA 1
ATOM 744 C C . SER A 1 99 ? 0.013 5.214 10.790 1.00 90.88 99 SER A C 1
ATOM 746 O O . SER A 1 99 ? -0.277 4.414 11.680 1.00 90.88 99 SER A O 1
ATOM 748 N N . LEU A 1 100 ? 0.643 4.832 9.674 1.00 92.50 100 LEU A N 1
ATOM 749 C CA . LEU A 1 100 ? 1.076 3.447 9.460 1.00 92.50 100 LEU A CA 1
ATOM 750 C C . LEU A 1 100 ? 2.065 2.986 10.535 1.00 92.50 100 LEU A C 1
ATOM 752 O O . LEU A 1 100 ? 1.952 1.869 11.022 1.00 92.50 100 LEU A O 1
ATOM 756 N N . ASN A 1 101 ? 2.997 3.852 10.940 1.00 91.94 101 ASN A N 1
ATOM 757 C CA . ASN A 1 101 ? 4.004 3.510 11.941 1.00 91.94 101 ASN A CA 1
ATOM 758 C C . ASN A 1 101 ? 3.379 3.242 13.321 1.00 91.94 101 ASN A C 1
ATOM 760 O O . ASN A 1 101 ? 3.774 2.291 13.995 1.00 91.94 101 ASN A O 1
ATOM 764 N N . ASP A 1 102 ? 2.369 4.023 13.720 1.00 92.62 102 ASP A N 1
ATOM 765 C CA . ASP A 1 102 ? 1.605 3.766 14.947 1.00 92.62 102 ASP A CA 1
ATOM 766 C C . ASP A 1 102 ? 0.874 2.419 14.891 1.00 92.62 102 ASP A C 1
ATOM 768 O O . ASP A 1 102 ? 0.870 1.687 15.877 1.00 92.62 102 ASP A O 1
ATOM 772 N N . LEU A 1 103 ? 0.257 2.076 13.754 1.00 94.50 103 LEU A N 1
ATOM 773 C CA . LEU A 1 103 ? -0.460 0.807 13.591 1.00 94.50 103 LEU A CA 1
ATOM 774 C C . LEU A 1 103 ? 0.497 -0.391 13.631 1.00 94.50 103 LEU A C 1
ATOM 776 O O . LEU A 1 103 ? 0.266 -1.314 14.410 1.00 94.50 103 LEU A O 1
ATOM 780 N N . THR A 1 104 ? 1.594 -0.351 12.867 1.00 93.56 104 THR A N 1
ATOM 781 C CA . THR A 1 104 ? 2.642 -1.388 12.855 1.00 93.56 104 THR A CA 1
ATOM 782 C C . THR A 1 104 ? 3.195 -1.638 14.259 1.00 93.56 104 THR A C 1
ATOM 784 O O . THR A 1 104 ? 3.288 -2.786 14.690 1.00 93.56 104 THR A O 1
ATOM 787 N N . THR A 1 105 ? 3.521 -0.571 15.000 1.00 93.44 105 THR A N 1
ATOM 788 C CA . THR A 1 105 ? 4.094 -0.676 16.354 1.00 93.44 105 THR A CA 1
ATOM 789 C C . THR A 1 105 ? 3.074 -1.095 17.412 1.00 93.44 105 THR A C 1
ATOM 791 O O . THR A 1 105 ? 3.405 -1.903 18.274 1.00 93.44 105 THR A O 1
ATOM 794 N N . THR A 1 106 ? 1.832 -0.603 17.345 1.00 95.00 106 THR A N 1
ATOM 795 C CA . THR A 1 106 ? 0.782 -0.933 18.330 1.00 95.00 106 THR A CA 1
ATOM 796 C C . THR A 1 106 ? 0.274 -2.368 18.170 1.00 95.00 106 THR A C 1
ATOM 798 O O . THR A 1 106 ? -0.043 -3.019 19.162 1.00 95.00 106 THR A O 1
ATOM 801 N N . LEU A 1 107 ? 0.190 -2.868 16.933 1.00 94.81 107 LEU A N 1
ATOM 802 C CA . LEU A 1 107 ? -0.291 -4.222 16.635 1.00 94.81 107 LEU A CA 1
ATOM 803 C C . LEU A 1 107 ? 0.835 -5.267 16.564 1.00 94.81 107 LEU A C 1
ATOM 805 O O . LEU A 1 107 ? 0.539 -6.457 16.561 1.00 94.81 107 LEU A O 1
ATOM 809 N N . ASN A 1 108 ? 2.104 -4.838 16.525 1.00 95.62 108 ASN A N 1
ATOM 810 C CA . ASN A 1 108 ? 3.288 -5.694 16.380 1.00 95.62 108 ASN A CA 1
ATOM 811 C C . ASN A 1 108 ? 3.193 -6.653 15.172 1.00 95.62 108 ASN A C 1
ATOM 813 O O . ASN A 1 108 ? 3.334 -7.869 15.295 1.00 95.62 108 ASN A O 1
ATOM 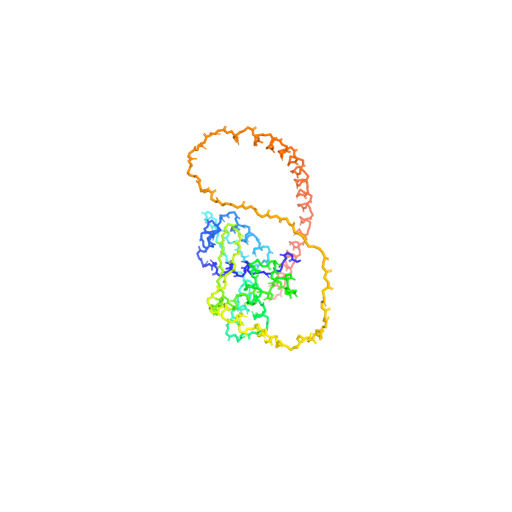817 N N . ILE A 1 109 ? 2.921 -6.080 13.999 1.00 94.69 109 ILE A N 1
ATOM 818 C CA . ILE A 1 109 ? 2.718 -6.787 12.723 1.00 94.69 109 ILE A CA 1
ATOM 819 C C . ILE A 1 109 ? 3.725 -6.328 11.669 1.00 94.69 109 ILE A C 1
ATOM 821 O O . ILE A 1 109 ? 4.281 -5.234 11.766 1.00 94.69 109 ILE A O 1
ATOM 825 N N . LEU A 1 110 ? 3.945 -7.144 10.637 1.00 94.81 110 LEU A N 1
ATOM 826 C CA . LEU A 1 110 ? 4.817 -6.775 9.524 1.00 94.81 110 LEU A CA 1
ATOM 827 C C . LEU A 1 110 ? 4.170 -5.693 8.634 1.00 94.81 110 LEU A C 1
ATOM 829 O O . LEU A 1 110 ? 2.949 -5.714 8.433 1.00 94.81 110 LEU A O 1
ATOM 833 N N . PRO A 1 111 ? 4.959 -4.764 8.051 1.00 94.88 111 PRO A N 1
ATOM 834 C CA . PRO A 1 111 ? 4.445 -3.748 7.133 1.00 94.88 111 PRO A CA 1
ATOM 835 C C . PRO A 1 111 ? 3.679 -4.340 5.949 1.00 94.88 111 PRO A C 1
ATOM 837 O O . PRO A 1 111 ? 2.633 -3.799 5.577 1.00 94.88 111 PRO A O 1
ATOM 840 N N . ARG A 1 112 ? 4.146 -5.462 5.381 1.00 95.00 112 ARG A N 1
ATOM 841 C CA . ARG A 1 112 ? 3.477 -6.116 4.252 1.00 95.00 112 ARG A CA 1
ATOM 842 C C . ARG A 1 112 ? 2.108 -6.655 4.643 1.00 95.00 112 ARG A C 1
ATOM 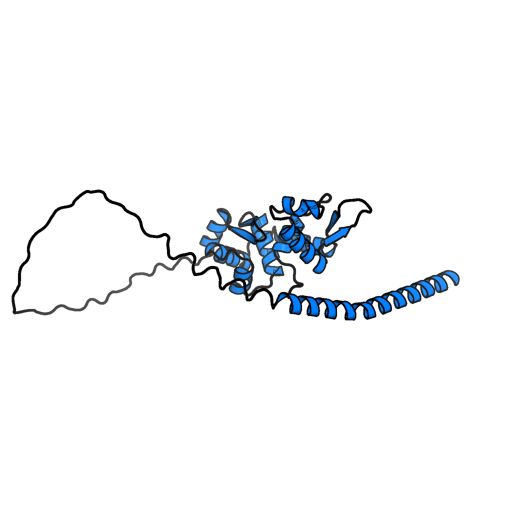844 O O . ARG A 1 112 ? 1.138 -6.367 3.948 1.00 95.00 112 ARG A O 1
ATOM 851 N N . ASP A 1 113 ? 1.999 -7.337 5.779 1.00 95.44 113 ASP A N 1
ATOM 852 C CA . ASP A 1 113 ? 0.718 -7.861 6.265 1.00 95.44 113 ASP A CA 1
ATOM 853 C C . ASP A 1 113 ? -0.275 -6.725 6.534 1.00 95.44 113 ASP A C 1
ATOM 855 O O . ASP A 1 113 ? -1.377 -6.730 5.978 1.00 95.44 113 ASP A O 1
ATOM 859 N N . LEU A 1 114 ? 0.138 -5.683 7.271 1.00 96.62 114 LEU A N 1
ATOM 860 C CA . LEU A 1 114 ? -0.684 -4.485 7.494 1.00 96.62 114 LEU A CA 1
ATOM 861 C C . LEU A 1 114 ? -1.193 -3.885 6.171 1.00 96.62 114 LEU A C 1
ATOM 863 O O . LEU A 1 114 ? -2.339 -3.448 6.093 1.00 96.62 114 LEU A O 1
ATOM 867 N N . SER A 1 115 ? -0.376 -3.900 5.117 1.00 96.69 115 SER A N 1
ATOM 868 C CA . SER A 1 115 ? -0.757 -3.389 3.793 1.00 96.69 115 SER A CA 1
ATOM 869 C C . SER A 1 115 ? -1.891 -4.178 3.156 1.00 96.69 115 SER A C 1
ATOM 871 O O . SER A 1 115 ? -2.821 -3.584 2.612 1.00 96.69 115 SER A O 1
ATOM 873 N N . LEU A 1 116 ? -1.832 -5.507 3.243 1.00 97.19 116 LEU A N 1
ATOM 874 C CA . LEU A 1 116 ? -2.845 -6.400 2.687 1.00 97.19 116 LEU A CA 1
ATOM 875 C C . LEU A 1 116 ? -4.189 -6.228 3.420 1.00 97.19 116 LEU A C 1
ATOM 877 O O . LEU A 1 116 ? -5.236 -6.144 2.775 1.00 97.19 116 LEU A O 1
ATOM 881 N N . HIS A 1 117 ? -4.157 -6.096 4.750 1.00 97.50 117 HIS A N 1
ATOM 882 C CA . HIS A 1 117 ? -5.349 -5.842 5.568 1.00 97.50 117 HIS A CA 1
ATOM 883 C C . HIS A 1 117 ? -5.926 -4.431 5.348 1.00 97.50 117 HIS A C 1
ATOM 885 O O . HIS A 1 117 ? -7.126 -4.284 5.118 1.00 97.50 117 HIS A O 1
ATOM 891 N N . LEU A 1 118 ? -5.095 -3.381 5.310 1.00 97.56 118 LEU A N 1
ATOM 892 C CA . LEU A 1 118 ? -5.556 -2.021 4.995 1.00 97.56 118 LEU A CA 1
ATOM 893 C C . LEU A 1 118 ? -6.158 -1.921 3.587 1.00 97.56 118 LEU A C 1
ATOM 895 O O . LEU A 1 118 ? -7.165 -1.239 3.404 1.00 97.56 118 LEU A O 1
ATOM 899 N N . TYR A 1 119 ? -5.596 -2.630 2.603 1.00 97.75 119 TYR A N 1
ATOM 900 C CA . TYR A 1 119 ? -6.151 -2.683 1.251 1.00 97.75 119 TYR A CA 1
ATOM 901 C C . TYR A 1 119 ? -7.517 -3.377 1.215 1.00 97.75 119 TYR A C 1
ATOM 903 O O . TYR A 1 119 ? -8.464 -2.828 0.651 1.00 97.75 119 TYR A O 1
ATOM 911 N N . LYS A 1 120 ? -7.657 -4.532 1.879 1.00 97.81 120 LYS A N 1
ATOM 912 C CA . LYS A 1 120 ? -8.941 -5.229 2.065 1.00 97.81 120 LYS A CA 1
ATOM 913 C C . LYS A 1 120 ? -9.989 -4.309 2.703 1.00 97.81 120 LYS A C 1
ATOM 915 O O . LYS A 1 120 ? -11.073 -4.140 2.147 1.00 97.81 120 LYS A O 1
ATOM 920 N N . LEU A 1 121 ? -9.648 -3.652 3.813 1.00 97.75 121 LEU A N 1
ATOM 921 C CA . LEU A 1 121 ? -10.525 -2.705 4.512 1.00 97.75 121 LEU A CA 1
ATOM 922 C C . LEU A 1 121 ? -10.907 -1.488 3.652 1.00 97.75 121 LEU A C 1
ATOM 924 O O . LEU A 1 121 ? -12.039 -1.007 3.747 1.00 97.75 121 LE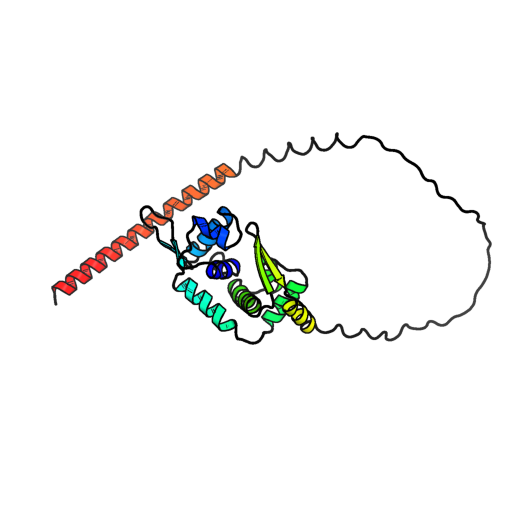U A O 1
ATOM 928 N N . MET A 1 122 ? -9.995 -1.003 2.806 1.00 97.19 122 MET A N 1
ATOM 929 C CA . MET A 1 122 ? -10.253 0.092 1.866 1.00 97.19 122 MET A CA 1
ATOM 930 C C . MET A 1 122 ? -11.247 -0.332 0.779 1.00 97.19 122 MET A C 1
ATOM 932 O O . MET A 1 122 ? -12.264 0.329 0.579 1.00 97.19 122 MET A O 1
ATOM 936 N N . GLN A 1 123 ? -10.997 -1.466 0.118 1.00 97.12 123 GLN A N 1
ATOM 937 C CA . GLN A 1 123 ? -11.852 -1.973 -0.960 1.00 97.12 123 GLN A CA 1
ATOM 938 C C . GLN A 1 123 ? -13.248 -2.366 -0.454 1.00 97.12 123 GLN A C 1
ATOM 940 O O . GLN A 1 123 ? -14.252 -2.060 -1.090 1.00 97.12 123 GLN A O 1
ATOM 945 N N . GLN A 1 124 ? -13.344 -2.940 0.749 1.00 96.81 124 GLN A N 1
ATOM 946 C CA . GLN A 1 124 ? -14.624 -3.227 1.406 1.00 96.81 124 GLN A CA 1
ATOM 947 C C . GLN A 1 124 ? -15.320 -1.975 1.997 1.00 96.81 124 GLN A C 1
ATOM 949 O O . GLN A 1 124 ? -16.344 -2.102 2.678 1.00 96.81 124 GLN A O 1
ATOM 954 N N . SER A 1 125 ? -14.791 -0.769 1.750 1.00 97.06 125 SER A N 1
ATOM 955 C CA . SER A 1 125 ? -15.333 0.525 2.197 1.00 97.06 125 SER A CA 1
ATOM 956 C C . SER A 1 125 ? -15.468 0.684 3.721 1.00 97.06 125 SER A C 1
ATOM 958 O O . SER A 1 125 ? -16.353 1.398 4.198 1.00 97.06 125 SER A O 1
ATOM 960 N N . TYR A 1 126 ? -14.598 0.045 4.509 1.00 97.50 126 TYR A N 1
ATOM 961 C CA . TYR A 1 126 ? -14.474 0.305 5.952 1.00 97.50 126 TYR A CA 1
ATOM 962 C C . TYR A 1 126 ? -13.517 1.473 6.251 1.00 97.50 126 TYR A C 1
ATOM 964 O O . TYR A 1 126 ? -13.690 2.171 7.248 1.00 97.50 126 TYR A O 1
ATOM 972 N N . LEU A 1 127 ? -12.538 1.736 5.381 1.00 96.56 127 LEU A N 1
ATOM 973 C CA . LEU A 1 127 ? -11.666 2.908 5.486 1.00 96.56 127 LEU A CA 1
ATOM 974 C C . LEU A 1 127 ? -11.486 3.616 4.143 1.00 96.56 127 LEU A C 1
ATOM 976 O O . LEU A 1 127 ? -11.722 3.052 3.078 1.00 96.56 127 LEU A O 1
ATOM 980 N N . SER A 1 128 ? -11.035 4.861 4.219 1.00 95.00 128 SER A N 1
ATOM 981 C CA . SER A 1 128 ? -10.566 5.670 3.098 1.00 95.00 128 SER A CA 1
ATOM 982 C C . SER A 1 128 ? -9.134 6.122 3.376 1.00 95.00 128 SER A C 1
ATOM 984 O O . SER A 1 128 ? -8.752 6.329 4.532 1.00 95.00 128 SER A O 1
ATOM 986 N N . ALA A 1 129 ? -8.338 6.245 2.317 1.00 94.44 129 ALA A N 1
ATOM 987 C CA . ALA A 1 129 ? -6.946 6.660 2.395 1.00 94.44 129 ALA A CA 1
ATOM 988 C C . ALA A 1 129 ? -6.691 7.815 1.415 1.00 94.44 129 ALA A C 1
ATOM 990 O O . ALA A 1 129 ? -7.065 7.735 0.244 1.00 94.44 129 ALA A O 1
ATOM 991 N N . GLU A 1 130 ? -6.066 8.885 1.904 1.00 92.00 130 GLU A N 1
ATOM 992 C CA . GLU A 1 130 ? -5.743 10.090 1.135 1.00 92.00 130 GLU A CA 1
ATOM 993 C C . GLU A 1 130 ? -4.265 10.448 1.334 1.00 92.00 130 GLU A C 1
ATOM 995 O O . GLU A 1 130 ? -3.788 10.543 2.467 1.00 92.00 130 GLU A O 1
ATOM 1000 N N . PHE A 1 131 ? -3.539 10.687 0.243 1.00 89.69 131 PHE A N 1
ATOM 1001 C CA . PHE A 1 131 ? -2.237 11.344 0.303 1.00 89.69 131 PHE A CA 1
ATOM 1002 C C . PHE A 1 131 ? -2.417 12.860 0.336 1.00 89.69 131 PHE A C 1
ATOM 1004 O O . PHE A 1 131 ? -3.164 13.430 -0.460 1.00 89.69 131 PHE A O 1
ATOM 1011 N N . ARG A 1 132 ? -1.704 13.508 1.258 1.00 85.38 132 ARG A N 1
ATOM 1012 C CA . ARG A 1 132 ? -1.640 14.963 1.368 1.00 85.38 132 ARG A CA 1
ATOM 1013 C C . ARG A 1 132 ? -0.255 15.363 1.864 1.00 85.38 132 ARG A C 1
ATOM 1015 O O . ARG A 1 132 ? 0.143 14.959 2.953 1.00 85.38 132 ARG A O 1
ATOM 1022 N N . ASN A 1 133 ? 0.464 16.165 1.077 1.00 84.81 133 ASN A N 1
ATOM 1023 C CA . ASN A 1 133 ? 1.808 16.668 1.403 1.00 84.81 133 ASN A CA 1
ATOM 1024 C C . ASN A 1 133 ? 2.794 15.542 1.792 1.00 84.81 133 ASN A C 1
ATOM 1026 O O . ASN A 1 133 ? 3.409 15.595 2.854 1.00 84.81 133 ASN A O 1
ATOM 1030 N N . GLY A 1 134 ? 2.854 14.467 0.996 1.00 79.06 134 GLY A N 1
ATOM 1031 C CA . GLY A 1 134 ? 3.703 13.296 1.264 1.00 79.06 134 GLY A CA 1
ATOM 1032 C C . GLY A 1 134 ? 3.248 12.387 2.416 1.00 79.06 134 GLY A C 1
ATOM 1033 O O . GLY A 1 134 ? 3.779 11.288 2.567 1.00 79.06 134 GLY A O 1
ATOM 1034 N N . ILE A 1 135 ? 2.242 12.785 3.202 1.00 87.31 135 ILE A N 1
ATOM 1035 C CA . ILE A 1 135 ? 1.709 12.003 4.322 1.00 87.31 135 ILE A CA 1
ATOM 1036 C C . ILE A 1 135 ? 0.461 11.242 3.869 1.00 87.31 135 ILE A C 1
ATOM 1038 O O . ILE A 1 135 ? -0.488 11.825 3.337 1.00 87.31 135 ILE A O 1
ATOM 1042 N N . LEU A 1 136 ? 0.443 9.932 4.122 1.00 90.81 136 LEU A N 1
ATOM 1043 C CA . LEU A 1 136 ? -0.757 9.116 3.978 1.00 90.81 136 LEU A CA 1
ATOM 1044 C C . LEU A 1 136 ? -1.648 9.274 5.214 1.00 90.81 136 LEU A C 1
ATOM 1046 O O . LEU A 1 136 ? -1.229 8.977 6.332 1.00 90.81 136 LEU A O 1
ATOM 1050 N N . ASN A 1 137 ? -2.891 9.692 5.000 1.00 91.56 137 ASN A N 1
ATOM 1051 C CA . ASN A 1 137 ? -3.905 9.830 6.034 1.00 91.56 137 ASN A CA 1
ATOM 1052 C C . ASN A 1 137 ? -4.942 8.713 5.893 1.00 91.56 137 ASN A C 1
ATOM 1054 O O . ASN A 1 137 ? -5.563 8.569 4.840 1.00 91.56 137 ASN A O 1
ATOM 1058 N N . LEU A 1 138 ? -5.144 7.947 6.967 1.00 95.00 138 LEU A N 1
ATOM 1059 C CA . LEU A 1 138 ? -6.194 6.934 7.065 1.00 95.00 138 LEU A CA 1
ATOM 1060 C C . LEU A 1 138 ? -7.396 7.496 7.829 1.00 95.00 138 LEU A C 1
ATOM 1062 O O . LEU A 1 138 ? -7.248 8.079 8.907 1.00 95.00 138 LEU A O 1
ATOM 1066 N N . MET A 1 139 ? -8.594 7.295 7.284 1.00 94.75 139 MET A N 1
ATOM 1067 C CA . MET A 1 139 ? -9.859 7.720 7.886 1.00 94.75 139 MET A CA 1
ATOM 1068 C C . MET A 1 139 ? -10.867 6.571 7.842 1.00 94.75 139 MET A C 1
ATOM 1070 O O . MET A 1 139 ? -11.058 5.951 6.796 1.00 94.75 139 MET A O 1
ATOM 1074 N N . LEU A 1 140 ? -11.537 6.292 8.961 1.00 96.38 140 LEU A N 1
ATOM 1075 C CA . LEU A 1 140 ? -12.645 5.336 8.984 1.00 96.38 140 LEU A CA 1
ATOM 1076 C C . LEU A 1 140 ? -13.854 5.899 8.236 1.00 96.38 140 LEU A C 1
ATOM 1078 O O . LEU A 1 140 ? -14.192 7.072 8.390 1.00 96.38 140 LEU A O 1
ATOM 1082 N N . SER A 1 141 ? -14.530 5.041 7.475 1.00 96.69 141 SER A N 1
ATOM 1083 C CA . SER A 1 141 ? -15.890 5.319 7.017 1.00 96.69 141 SER A CA 1
ATOM 1084 C C . SER A 1 141 ? -16.889 5.112 8.162 1.00 96.69 141 SER A C 1
ATOM 1086 O O . SER A 1 141 ? -16.558 4.536 9.202 1.00 96.69 141 SER A O 1
ATOM 1088 N N . GLU A 1 142 ? -18.145 5.507 7.956 1.00 95.69 142 GLU A N 1
ATOM 1089 C CA . GLU A 1 142 ? -19.249 5.175 8.867 1.00 95.69 142 GLU A CA 1
ATOM 1090 C C . GLU A 1 142 ? -19.349 3.656 9.114 1.00 95.69 142 GLU A C 1
ATOM 1092 O O . GLU A 1 142 ? -19.422 3.207 10.260 1.00 95.69 142 GLU A O 1
ATOM 1097 N N . LYS A 1 143 ? -19.226 2.853 8.047 1.00 96.00 143 LYS A N 1
ATOM 1098 C CA . LYS A 1 143 ? -19.184 1.383 8.102 1.00 96.00 143 LYS A CA 1
ATOM 1099 C C . LYS A 1 143 ? -18.009 0.879 8.955 1.00 96.00 143 LYS A C 1
ATOM 1101 O O . LYS A 1 143 ? -18.190 -0.006 9.789 1.00 96.00 143 LYS A O 1
ATOM 1106 N N . GLY A 1 144 ? -16.820 1.464 8.777 1.00 95.69 144 GLY A N 1
ATOM 1107 C CA . GLY A 1 144 ? -15.623 1.204 9.588 1.00 95.69 144 GLY A CA 1
ATOM 1108 C C . GLY A 1 144 ? -15.830 1.478 11.068 1.00 95.69 144 GLY A C 1
ATOM 1109 O O . GLY A 1 144 ? -15.519 0.640 11.911 1.00 95.69 144 GLY A O 1
ATOM 1110 N N . PHE A 1 145 ? -16.397 2.639 11.380 1.00 95.38 145 PHE A N 1
ATOM 1111 C CA . PHE A 1 145 ? -16.635 3.087 12.745 1.00 95.38 145 PHE A CA 1
ATOM 1112 C C . PHE A 1 145 ? -17.679 2.233 13.479 1.00 95.38 145 PHE A C 1
ATOM 1114 O O . PHE A 1 145 ? -17.476 1.874 14.640 1.00 95.38 145 PHE A O 1
ATOM 1121 N N . MET A 1 146 ? -18.763 1.849 12.799 1.00 94.62 146 MET A N 1
ATOM 1122 C CA . MET A 1 146 ? -19.770 0.939 13.358 1.00 94.62 146 MET A CA 1
ATOM 1123 C C . MET A 1 146 ? -19.192 -0.455 13.631 1.00 94.62 146 MET A C 1
ATOM 1125 O O . MET A 1 146 ? -19.435 -1.020 14.698 1.00 94.62 146 MET A O 1
ATOM 1129 N N . GLN A 1 147 ? -18.367 -0.981 12.721 1.00 94.00 147 GLN A N 1
ATOM 1130 C CA . GLN A 1 147 ? -17.705 -2.272 12.907 1.00 94.00 147 GLN A CA 1
ATOM 1131 C C . GLN A 1 147 ? -16.675 -2.242 14.050 1.00 94.00 147 GLN A C 1
ATOM 1133 O O . GLN A 1 147 ? -16.634 -3.170 14.856 1.00 94.00 147 GLN A O 1
ATOM 1138 N N . ALA A 1 148 ? -15.889 -1.164 14.166 1.00 92.50 148 ALA A N 1
ATOM 1139 C CA . ALA A 1 148 ? -14.945 -0.969 15.268 1.00 92.50 148 ALA A CA 1
ATOM 1140 C C . ALA A 1 148 ? -15.655 -0.976 16.633 1.00 92.50 148 ALA A C 1
ATOM 1142 O O . ALA A 1 148 ? -15.192 -1.626 17.567 1.00 92.50 148 ALA A O 1
ATOM 1143 N N . LYS A 1 149 ? -16.820 -0.318 16.736 1.00 88.69 149 LYS A N 1
ATOM 1144 C CA . LYS A 1 149 ? -17.646 -0.337 17.954 1.00 88.69 149 LYS A CA 1
ATOM 1145 C C . LYS A 1 149 ? -18.196 -1.721 18.291 1.00 88.69 149 LYS A C 1
ATOM 1147 O O . LYS A 1 149 ? -18.211 -2.074 19.462 1.00 88.69 149 LYS A O 1
ATOM 1152 N N . ALA A 1 150 ? -18.628 -2.494 17.295 1.00 84.12 150 ALA A N 1
ATOM 1153 C CA . ALA A 1 150 ? -19.132 -3.852 17.506 1.00 84.12 150 ALA A CA 1
ATOM 1154 C C . ALA A 1 150 ? -18.032 -4.852 17.921 1.00 84.12 150 ALA A C 1
ATOM 1156 O O . ALA A 1 150 ? -18.331 -5.854 18.563 1.00 84.12 150 ALA A O 1
ATOM 1157 N N . GLY A 1 151 ? -16.772 -4.585 17.554 1.00 70.38 151 GLY A N 1
ATOM 1158 C CA . GLY A 1 151 ? -15.609 -5.392 17.941 1.00 70.38 151 GLY A CA 1
ATOM 1159 C C . GLY A 1 151 ? -15.045 -5.084 19.333 1.00 70.38 151 GLY A C 1
ATOM 1160 O O . GLY A 1 151 ? -14.248 -5.868 19.847 1.00 70.38 151 GLY A O 1
ATOM 1161 N N . LEU A 1 152 ? -15.443 -3.972 19.960 1.00 71.19 152 LEU A N 1
ATOM 1162 C CA . LEU A 1 152 ? -15.110 -3.710 21.358 1.00 71.19 152 LEU A CA 1
ATOM 1163 C C . LEU A 1 152 ? -15.967 -4.617 22.253 1.00 71.19 152 LEU A C 1
ATOM 1165 O O . LEU A 1 152 ? -17.185 -4.660 22.065 1.00 71.19 152 LEU A O 1
ATOM 1169 N N . PRO A 1 153 ? -15.390 -5.306 23.258 1.00 59.22 153 PRO A N 1
ATOM 1170 C CA . PRO A 1 153 ? -16.208 -5.927 24.286 1.00 59.22 153 PRO A CA 1
ATOM 1171 C C . PRO A 1 153 ? -17.031 -4.819 24.943 1.00 59.22 153 PRO A C 1
ATOM 1173 O O . PRO A 1 153 ? -16.459 -3.865 25.478 1.00 59.22 153 PRO A O 1
ATOM 1176 N N . SER A 1 154 ? -18.363 -4.925 24.877 1.00 54.19 154 SER A N 1
ATOM 1177 C CA . SER A 1 154 ? -19.253 -4.000 25.583 1.00 54.19 154 SER A CA 1
ATOM 1178 C C . SER A 1 154 ? -18.758 -3.878 27.021 1.00 54.19 154 SER A C 1
ATOM 1180 O O . SER A 1 154 ? -18.593 -4.922 27.662 1.00 54.19 154 SER A O 1
ATOM 1182 N N . PRO A 1 155 ? -18.491 -2.659 27.532 1.00 54.22 155 PRO A N 1
ATOM 1183 C CA . PRO A 1 155 ? -18.057 -2.501 28.907 1.00 54.22 155 PRO A CA 1
ATOM 1184 C C . PRO A 1 155 ? -19.131 -3.138 29.776 1.00 54.22 155 PRO A C 1
ATOM 1186 O O . PRO A 1 155 ? -20.283 -2.695 29.763 1.00 54.22 155 PRO A O 1
ATOM 1189 N N . VAL A 1 156 ? -18.764 -4.233 30.449 1.00 54.72 156 VAL A N 1
ATOM 1190 C CA . VAL A 1 156 ? -19.680 -4.969 31.319 1.00 54.72 156 VAL A CA 1
ATOM 1191 C C . VAL A 1 156 ? -20.234 -3.926 32.281 1.00 54.72 156 VAL A C 1
ATOM 1193 O O . VAL A 1 156 ? -19.418 -3.263 32.929 1.00 54.72 156 VAL A O 1
ATOM 1196 N N . PRO A 1 157 ? -21.560 -3.685 32.322 1.00 53.03 157 PRO A N 1
ATOM 1197 C CA . PRO A 1 157 ? -22.103 -2.628 33.154 1.00 53.03 157 PRO A CA 1
ATOM 1198 C C . PRO A 1 157 ? -21.646 -2.916 34.573 1.00 53.03 157 PRO A C 1
ATOM 1200 O O . PRO A 1 157 ? -21.985 -3.960 35.131 1.00 53.03 157 PRO A O 1
ATOM 1203 N N . GLN A 1 158 ? -20.802 -2.025 35.096 1.00 53.62 158 GLN A N 1
ATOM 1204 C CA . GLN A 1 158 ? -20.165 -2.176 36.391 1.00 53.62 158 GLN A CA 1
ATOM 1205 C C . GLN A 1 158 ? -21.273 -2.036 37.427 1.00 53.62 158 GLN A C 1
ATOM 1207 O O . GLN A 1 158 ? -21.632 -0.934 37.841 1.00 53.62 158 GLN A O 1
ATOM 1212 N N . SER A 1 159 ? -21.898 -3.170 37.742 1.00 54.75 159 SER A N 1
ATOM 1213 C CA . SER A 1 159 ? -23.034 -3.260 38.636 1.00 54.75 159 SER A CA 1
ATOM 1214 C C . SER A 1 159 ? -22.611 -2.645 39.957 1.00 54.75 159 SER A C 1
ATOM 1216 O O . SER A 1 159 ? -21.646 -3.083 40.579 1.00 54.75 159 SER A O 1
ATOM 1218 N N . ALA A 1 160 ? -23.312 -1.582 40.350 1.00 53.00 160 ALA A N 1
ATOM 1219 C CA . ALA A 1 160 ? -23.037 -0.826 41.561 1.00 53.00 160 ALA A CA 1
ATOM 1220 C C . ALA A 1 160 ? -23.407 -1.663 42.798 1.00 53.00 160 ALA A C 1
ATOM 1222 O O . ALA A 1 160 ? -24.422 -1.439 43.456 1.00 53.00 160 ALA A O 1
ATOM 1223 N N . SER A 1 161 ? -22.597 -2.677 43.092 1.00 51.75 161 SER A N 1
ATOM 1224 C CA . SER A 1 161 ? -22.759 -3.548 44.241 1.00 51.75 161 SER A CA 1
ATOM 1225 C C . SER A 1 161 ? -22.055 -2.951 45.456 1.00 51.75 161 SER A C 1
ATOM 1227 O O . SER A 1 161 ? -20.846 -3.082 45.619 1.00 51.75 161 SER A O 1
ATOM 1229 N N . GLN A 1 162 ? -22.882 -2.384 46.335 1.00 49.94 162 GLN A N 1
ATOM 1230 C CA . GLN A 1 162 ? -22.668 -2.318 47.784 1.00 49.94 162 GLN A CA 1
ATOM 1231 C C . GLN A 1 162 ? -21.593 -1.341 48.283 1.00 49.94 162 GLN A C 1
ATOM 1233 O O . GLN A 1 162 ? -20.506 -1.702 48.724 1.00 49.94 162 GLN A O 1
ATOM 1238 N N . GLN A 1 163 ? -22.017 -0.081 48.362 1.00 55.06 163 GLN A N 1
ATOM 1239 C CA . GLN A 1 163 ? -21.597 0.858 49.402 1.00 55.06 163 GLN A CA 1
ATOM 1240 C C . GLN A 1 163 ? -21.866 0.252 50.801 1.00 55.06 163 GLN A C 1
ATOM 1242 O O . GLN A 1 163 ? -23.027 -0.029 51.110 1.00 55.06 163 GLN A O 1
ATOM 1247 N N . PRO A 1 164 ? -20.853 0.072 51.673 1.00 55.81 164 PRO A N 1
ATOM 1248 C CA . PRO A 1 164 ? -21.078 -0.336 53.056 1.00 55.81 164 PRO A CA 1
ATOM 1249 C C . PRO A 1 164 ? -21.678 0.825 53.857 1.00 55.81 164 PRO A C 1
ATOM 1251 O O . PRO A 1 164 ? -21.059 1.877 54.021 1.00 55.81 164 PRO A O 1
ATOM 1254 N N . SER A 1 165 ? -22.892 0.642 54.366 1.00 57.75 165 SER A N 1
ATOM 1255 C CA . SER A 1 165 ? -23.544 1.586 55.275 1.00 57.75 165 SER A CA 1
ATOM 1256 C C . SER A 1 165 ? -22.901 1.532 56.665 1.00 57.75 165 SER A C 1
ATOM 1258 O O . SER A 1 165 ? -23.052 0.535 57.374 1.00 57.75 165 SER A O 1
ATOM 1260 N N . ALA A 1 166 ? -22.210 2.601 57.069 1.00 57.94 166 ALA A N 1
ATOM 1261 C CA . ALA A 1 166 ? -21.694 2.750 58.430 1.00 57.94 166 ALA A CA 1
ATOM 1262 C C . ALA A 1 166 ? -22.816 3.195 59.402 1.00 57.94 166 ALA A C 1
ATOM 1264 O O . ALA A 1 166 ? -23.651 4.011 59.001 1.00 57.94 166 ALA A O 1
ATOM 1265 N N . PRO A 1 167 ? -22.865 2.707 60.660 1.00 58.00 167 PRO A N 1
ATOM 1266 C CA . PRO A 1 167 ? -23.917 3.078 61.607 1.00 58.00 167 PRO A CA 1
ATOM 1267 C C . PRO A 1 167 ? -23.682 4.453 62.250 1.00 58.00 167 PRO A C 1
ATOM 1269 O O . PRO A 1 167 ? -22.555 4.824 62.574 1.00 58.00 167 PRO A O 1
ATOM 1272 N N . SER A 1 168 ? -24.770 5.178 62.501 1.00 58.19 168 SER A N 1
ATOM 1273 C CA . SER A 1 168 ? -24.776 6.494 63.152 1.00 58.19 168 SER A CA 1
ATOM 1274 C C . SER A 1 168 ? -24.731 6.394 64.683 1.00 58.19 168 SER A C 1
ATOM 1276 O O . SER A 1 168 ? -25.524 5.644 65.249 1.00 58.19 168 SER A O 1
ATOM 1278 N N . GLN A 1 169 ? -23.944 7.236 65.371 1.00 51.22 169 GLN A N 1
ATOM 1279 C CA . GLN A 1 169 ? -24.197 7.566 66.786 1.00 51.22 169 GLN A CA 1
ATOM 1280 C C . GLN A 1 169 ? -23.646 8.944 67.233 1.00 51.22 169 GLN A C 1
ATOM 1282 O O . GLN A 1 169 ? -22.462 9.221 67.103 1.00 51.22 169 GLN A O 1
ATOM 1287 N N . ALA A 1 170 ? -24.561 9.754 67.786 1.00 50.47 170 ALA A N 1
ATOM 1288 C CA . ALA A 1 170 ? -24.428 10.826 68.795 1.00 50.47 170 ALA A CA 1
ATOM 1289 C C . ALA A 1 170 ? -23.379 11.975 68.677 1.00 50.47 170 ALA A C 1
ATOM 1291 O O . ALA A 1 170 ? -22.182 11.806 68.877 1.00 50.47 170 ALA A O 1
ATOM 1292 N N . THR A 1 171 ? -23.913 13.195 68.518 1.00 49.53 171 THR A N 1
ATOM 1293 C CA . THR A 1 171 ? -23.355 14.544 68.812 1.00 49.53 171 THR A CA 1
ATOM 1294 C C . THR A 1 171 ? -23.701 14.992 70.260 1.00 49.53 171 THR A C 1
ATOM 1296 O O . THR A 1 171 ? -24.329 14.187 70.954 1.00 49.53 171 THR A O 1
ATOM 1299 N N . PRO A 1 172 ? -23.444 16.245 70.750 1.00 73.44 172 PRO A N 1
ATOM 1300 C CA . PRO A 1 172 ? -22.707 17.437 70.245 1.00 73.44 172 PRO A CA 1
ATOM 1301 C C . PRO A 1 172 ? -21.543 17.789 71.243 1.00 73.44 172 PRO A C 1
ATOM 1303 O O . PRO A 1 172 ? -20.866 16.827 71.599 1.00 73.44 172 PRO A O 1
ATOM 1306 N N . PRO A 1 173 ? -21.272 19.009 71.805 1.00 67.00 173 PRO A N 1
ATOM 1307 C CA . PRO A 1 173 ? -21.517 20.428 71.433 1.00 67.00 173 PRO A CA 1
ATOM 1308 C C . PRO A 1 173 ? -20.313 21.423 71.605 1.00 67.00 173 PRO A C 1
ATOM 1310 O O . PRO A 1 173 ? -19.274 21.077 72.151 1.00 67.00 173 PRO A O 1
ATOM 1313 N N . TYR A 1 174 ? -20.545 22.703 71.240 1.00 49.47 174 TYR A N 1
ATOM 1314 C CA . TYR A 1 174 ? -19.739 23.942 71.462 1.00 49.47 174 TYR A CA 1
ATOM 1315 C C . TYR A 1 174 ? -18.413 24.083 70.667 1.00 49.47 174 TYR A C 1
ATOM 1317 O O . TYR A 1 174 ? -17.676 23.121 70.523 1.00 49.47 174 TYR A O 1
ATOM 1325 N N . MET A 1 175 ? -18.020 25.238 70.093 1.00 47.59 175 MET A N 1
ATOM 1326 C CA . MET A 1 175 ? -18.471 26.655 70.137 1.00 47.59 175 MET A CA 1
ATOM 1327 C C . MET A 1 175 ? -18.631 27.221 68.696 1.00 47.59 175 MET A C 1
ATOM 1329 O O . MET A 1 175 ? -17.865 26.837 67.823 1.00 47.59 175 MET A O 1
ATOM 1333 N N . GLN A 1 176 ? -19.716 27.933 68.345 1.00 59.56 176 GLN A N 1
ATOM 1334 C CA . GLN A 1 176 ? -19.914 29.412 68.302 1.00 59.56 176 GLN A CA 1
ATOM 1335 C C . GLN A 1 176 ? -19.162 30.205 67.182 1.00 59.56 176 GLN A C 1
ATOM 1337 O O . GLN A 1 176 ? -18.186 29.701 66.640 1.00 59.56 176 GLN A O 1
ATOM 1342 N N . PRO A 1 177 ? -19.677 31.382 66.732 1.00 66.81 177 PRO A N 1
ATOM 1343 C CA . PRO A 1 177 ? -19.683 31.731 65.300 1.00 66.81 177 PRO A CA 1
ATOM 1344 C C . PRO A 1 177 ? -19.071 33.105 64.945 1.00 66.81 177 PRO A C 1
ATOM 1346 O O . PRO A 1 177 ? -18.850 33.940 65.819 1.00 66.81 177 PRO A O 1
ATOM 1349 N N . GLN A 1 178 ? -18.928 33.409 63.646 1.00 59.56 178 GLN A N 1
ATOM 1350 C CA . GLN A 1 178 ? -18.693 34.785 63.172 1.00 59.56 178 GLN A CA 1
ATOM 1351 C C . GLN A 1 178 ? -19.382 35.047 61.804 1.00 59.56 178 GLN A C 1
ATOM 1353 O O . GLN A 1 178 ? -19.535 34.095 61.035 1.00 59.56 178 GLN A O 1
ATOM 1358 N N . PRO A 1 179 ? -19.896 36.268 61.518 1.00 60.47 179 PRO A N 1
ATOM 1359 C CA . PRO A 1 179 ? -20.985 36.450 60.549 1.00 60.47 179 PRO A CA 1
ATOM 1360 C C . PRO A 1 179 ? -20.567 36.954 59.153 1.00 60.47 179 PRO A C 1
ATOM 1362 O O . PRO A 1 179 ? -19.467 37.458 58.941 1.00 60.47 179 PRO A O 1
ATOM 1365 N N . ALA A 1 180 ? -21.518 36.858 58.218 1.00 58.31 180 ALA A N 1
ATOM 1366 C CA . ALA A 1 180 ? -21.517 37.503 56.896 1.00 58.31 180 ALA A CA 1
ATOM 1367 C C . ALA A 1 180 ? -21.761 39.042 57.016 1.00 58.31 180 ALA A C 1
ATOM 1369 O O . ALA A 1 180 ? -22.026 39.487 58.140 1.00 58.31 180 ALA A O 1
ATOM 1370 N N . PRO A 1 181 ? -21.731 39.876 55.937 1.00 62.38 181 PRO A N 1
ATOM 1371 C CA . PRO A 1 181 ? -22.709 39.758 54.835 1.00 62.38 181 PRO A CA 1
ATOM 1372 C C . PRO A 1 181 ? -22.292 40.302 53.432 1.00 62.38 181 PRO A C 1
ATOM 1374 O O . PRO A 1 181 ? -21.182 40.773 53.214 1.00 62.38 181 PRO A O 1
ATOM 1377 N N . GLN A 1 182 ? -23.299 40.333 52.542 1.00 47.09 182 GLN A N 1
ATOM 1378 C CA . GLN A 1 182 ? -23.514 41.260 51.408 1.00 47.09 182 GLN A CA 1
ATOM 1379 C C . GLN A 1 182 ? -22.977 40.926 50.001 1.00 47.09 182 GLN A C 1
ATOM 1381 O O . GLN A 1 182 ? -22.192 40.008 49.788 1.00 47.09 182 GLN A O 1
ATOM 1386 N N . ALA A 1 183 ? -23.598 41.590 49.015 1.00 53.81 183 ALA A N 1
ATOM 1387 C CA . ALA A 1 183 ? -23.790 41.126 47.641 1.00 53.81 183 ALA A CA 1
ATOM 1388 C C . ALA A 1 183 ? -23.794 42.283 46.619 1.00 53.81 183 ALA A C 1
ATOM 1390 O O . ALA A 1 183 ? -24.019 43.427 47.005 1.00 53.81 183 ALA A O 1
ATOM 1391 N N . GLN A 1 184 ? -23.690 41.928 45.323 1.00 47.56 184 GLN A N 1
ATOM 1392 C CA . GLN A 1 184 ? -23.852 42.793 44.128 1.00 47.56 184 GLN A CA 1
ATOM 1393 C C . GLN A 1 184 ? -22.807 43.930 43.967 1.00 47.56 184 GLN A C 1
ATOM 1395 O O . GLN A 1 184 ? -22.097 44.236 44.921 1.00 47.56 184 GLN A O 1
ATOM 1400 N N . PRO A 1 185 ? -22.699 44.598 42.790 1.00 53.97 185 PRO A N 1
ATOM 1401 C CA . PRO A 1 185 ? -23.261 44.317 41.457 1.00 53.97 185 PRO A CA 1
ATOM 1402 C C . PRO A 1 185 ? -22.171 44.163 40.357 1.00 53.97 185 PRO A C 1
ATOM 1404 O O . PRO A 1 185 ? -20.976 44.110 40.632 1.00 53.97 185 PRO A O 1
ATOM 1407 N N . ALA A 1 186 ? -22.588 44.096 39.087 1.00 46.72 186 ALA A N 1
ATOM 1408 C CA . ALA A 1 186 ? -21.706 44.157 37.914 1.00 46.72 186 ALA A CA 1
ATOM 1409 C C . ALA A 1 186 ? -21.226 45.590 37.590 1.00 46.72 186 ALA A C 1
ATOM 1411 O O . ALA A 1 186 ? -21.889 46.556 37.973 1.00 46.72 186 ALA A O 1
ATOM 1412 N N . PRO A 1 187 ? -20.166 45.726 36.771 1.00 53.69 187 PRO A N 1
ATOM 1413 C CA . PRO A 1 187 ? -20.062 46.871 35.868 1.00 53.69 187 PRO A CA 1
ATOM 1414 C C . PRO A 1 187 ? -19.725 46.494 34.411 1.00 53.69 187 PRO A C 1
ATOM 1416 O O . PRO A 1 187 ? -18.914 45.615 34.125 1.00 53.69 187 PRO A O 1
ATOM 1419 N N . GLN A 1 188 ? -20.307 47.246 33.476 1.00 49.16 188 GLN A N 1
ATOM 1420 C CA . GLN A 1 188 ? -19.703 47.499 32.163 1.00 49.16 188 GLN A CA 1
ATOM 1421 C C . GLN A 1 188 ? -18.475 48.413 32.367 1.00 49.16 188 GLN A C 1
ATOM 1423 O O . GLN A 1 188 ? -18.538 49.277 33.238 1.00 49.16 188 GLN A O 1
ATOM 1428 N N . ASN A 1 189 ? -17.406 48.303 31.564 1.00 47.16 189 ASN A N 1
ATOM 1429 C CA . ASN A 1 189 ? -17.056 49.298 30.526 1.00 47.16 189 ASN A CA 1
ATOM 1430 C C . ASN A 1 189 ? -15.632 49.113 29.929 1.00 47.16 189 ASN A C 1
ATOM 1432 O O . ASN A 1 189 ? -14.726 48.564 30.543 1.00 47.16 189 ASN A O 1
ATOM 1436 N N . ILE A 1 190 ? -15.489 49.640 28.713 1.00 48.81 190 ILE A N 1
ATOM 1437 C CA . ILE A 1 190 ? -14.314 49.899 27.856 1.00 48.81 190 ILE A CA 1
ATOM 1438 C C . ILE A 1 190 ? -12.956 50.141 28.561 1.00 48.81 190 ILE A C 1
ATOM 1440 O O . ILE A 1 190 ? -12.846 51.046 29.386 1.00 48.81 190 ILE A O 1
ATOM 1444 N N . SER A 1 191 ? -11.878 49.489 28.085 1.00 49.22 191 SER A N 1
ATOM 1445 C CA . SER A 1 191 ? -10.645 50.160 27.581 1.00 49.22 191 SER A CA 1
ATOM 1446 C C . SER A 1 191 ? -9.554 49.188 27.076 1.00 49.22 191 SER A C 1
ATOM 1448 O O . SER A 1 191 ? -9.271 48.163 27.684 1.00 49.22 191 SER A O 1
ATOM 1450 N N . ALA A 1 192 ? -8.914 49.547 25.956 1.00 48.12 192 ALA A N 1
ATOM 1451 C CA . ALA A 1 192 ? -7.566 49.094 25.571 1.00 48.12 192 ALA A CA 1
ATOM 1452 C C . ALA A 1 192 ? -6.550 50.172 26.032 1.00 48.12 192 ALA A C 1
ATOM 1454 O O . ALA A 1 192 ? -6.993 51.307 26.245 1.00 48.12 192 ALA A O 1
ATOM 1455 N N . PRO A 1 193 ? -5.229 49.898 26.171 1.00 54.66 193 PRO A N 1
ATOM 1456 C CA . PRO A 1 193 ? -4.357 49.859 24.982 1.00 54.66 193 PRO A CA 1
ATOM 1457 C C . PRO A 1 193 ? -3.066 48.990 25.057 1.00 54.66 193 PRO A C 1
ATOM 1459 O O . PRO A 1 193 ? -2.558 48.651 26.117 1.00 54.66 193 PRO A O 1
ATOM 1462 N N . ILE A 1 194 ? -2.505 48.709 23.872 1.00 50.94 194 ILE A N 1
ATOM 1463 C CA . ILE A 1 194 ? -1.069 48.782 23.500 1.00 50.94 194 ILE A CA 1
ATOM 1464 C C . ILE A 1 194 ? -0.016 48.379 24.567 1.00 50.94 194 ILE A C 1
ATOM 1466 O O . ILE A 1 194 ? 0.403 49.215 25.361 1.00 50.94 194 ILE A O 1
ATOM 1470 N N . ASN A 1 195 ? 0.518 47.148 24.471 1.00 50.62 195 ASN A N 1
ATOM 1471 C CA . ASN A 1 195 ? 1.969 46.830 24.483 1.00 50.62 195 ASN A CA 1
ATOM 1472 C C . ASN A 1 195 ? 2.219 45.305 24.520 1.00 50.62 195 ASN A C 1
ATOM 1474 O O . ASN A 1 195 ? 2.220 44.698 25.587 1.00 50.62 195 ASN A O 1
ATOM 1478 N N . ALA A 1 196 ? 2.473 44.676 23.365 1.00 48.22 196 ALA A N 1
ATOM 1479 C CA . ALA A 1 196 ? 2.799 43.238 23.293 1.00 48.22 196 ALA A CA 1
ATOM 1480 C C . ALA A 1 196 ? 3.773 42.860 22.152 1.00 48.22 196 ALA A C 1
ATOM 1482 O O . ALA A 1 196 ? 3.852 41.698 21.765 1.00 48.22 196 ALA A O 1
ATOM 1483 N N . GLN A 1 197 ? 4.505 43.827 21.584 1.00 48.28 197 GLN A N 1
ATOM 1484 C CA . GLN A 1 197 ? 5.209 43.647 20.301 1.00 48.28 197 GLN A CA 1
ATOM 1485 C C . GLN A 1 197 ? 6.748 43.687 20.383 1.00 48.28 197 GLN A C 1
ATOM 1487 O O . GLN A 1 197 ? 7.414 43.583 19.359 1.00 48.28 197 GLN A O 1
ATOM 1492 N N . ALA A 1 198 ? 7.329 43.804 21.584 1.00 51.06 198 ALA A N 1
ATOM 1493 C CA . ALA A 1 198 ? 8.772 44.017 21.768 1.00 51.06 198 ALA A CA 1
ATOM 1494 C C . ALA A 1 198 ? 9.597 42.753 22.106 1.00 51.06 198 ALA A C 1
ATOM 1496 O O . ALA A 1 198 ? 10.818 42.842 22.189 1.00 51.06 198 ALA A O 1
ATOM 1497 N N . GLN A 1 199 ? 8.972 41.585 22.325 1.00 50.66 199 GLN A N 1
ATOM 1498 C CA . GLN A 1 199 ? 9.656 40.434 22.949 1.00 50.66 199 GLN A CA 1
ATOM 1499 C C . GLN A 1 199 ? 9.852 39.196 22.049 1.00 50.66 199 GLN A C 1
ATOM 1501 O O . GLN A 1 199 ? 10.475 38.231 22.480 1.00 50.66 199 GLN A O 1
ATOM 1506 N N . GLN A 1 200 ? 9.385 39.210 20.792 1.00 53.06 200 GLN A N 1
ATOM 1507 C CA . GLN A 1 200 ? 9.502 38.055 19.879 1.00 53.06 200 GLN A CA 1
ATOM 1508 C C . GLN A 1 200 ? 10.721 38.076 18.934 1.00 53.06 200 GLN A C 1
ATOM 1510 O O . GLN A 1 200 ? 11.061 37.039 18.371 1.00 53.06 200 GLN A O 1
ATOM 1515 N N . GLN A 1 201 ? 11.429 39.202 18.771 1.00 54.38 201 GLN A N 1
ATOM 1516 C CA . GLN A 1 201 ? 12.561 39.285 17.825 1.00 54.38 201 GLN A CA 1
ATOM 1517 C C . GLN A 1 201 ? 13.898 38.732 18.357 1.00 54.38 201 GLN A C 1
ATOM 1519 O O . GLN A 1 201 ? 14.811 38.493 17.572 1.00 54.38 201 GLN A O 1
ATOM 1524 N N . ALA A 1 202 ? 14.029 38.463 19.660 1.00 51.69 202 ALA A N 1
ATOM 1525 C CA . ALA A 1 202 ? 15.294 38.001 20.247 1.00 51.69 202 ALA A CA 1
ATOM 1526 C C . ALA A 1 202 ? 15.583 36.493 20.061 1.00 51.69 202 ALA A C 1
ATOM 1528 O O . ALA A 1 202 ? 16.703 36.056 20.313 1.00 51.69 202 ALA A O 1
ATOM 1529 N N . GLN A 1 203 ? 14.602 35.684 19.636 1.00 51.78 203 GLN A N 1
ATOM 1530 C CA . GLN A 1 203 ? 14.704 34.215 19.684 1.00 51.78 203 GLN A CA 1
ATOM 1531 C C . GLN A 1 203 ? 14.951 33.524 18.329 1.00 51.78 203 GLN A C 1
ATOM 1533 O O . GLN A 1 203 ? 15.207 32.323 18.304 1.00 51.78 203 GLN A O 1
ATOM 1538 N N . GLN A 1 204 ? 14.944 34.254 17.206 1.00 51.12 204 GLN A N 1
ATOM 1539 C CA . GLN A 1 204 ? 15.173 33.671 15.870 1.00 51.12 204 GLN A CA 1
ATOM 1540 C C . GLN A 1 204 ? 16.653 33.578 15.448 1.00 51.12 204 GLN A C 1
ATOM 1542 O O . GLN A 1 204 ? 16.970 32.837 14.521 1.00 51.12 204 GLN A O 1
ATOM 1547 N N . HIS A 1 205 ? 17.583 34.262 16.126 1.00 48.50 205 HIS A N 1
ATOM 1548 C CA . HIS A 1 205 ? 18.981 34.347 15.669 1.00 48.50 205 HIS A CA 1
ATOM 1549 C C . HIS A 1 205 ? 19.933 33.231 16.141 1.00 48.50 205 HIS A C 1
ATOM 1551 O O . HIS A 1 205 ? 21.069 33.197 15.677 1.00 48.50 205 HIS A O 1
ATOM 1557 N N . MET A 1 206 ? 19.503 32.286 16.989 1.00 45.56 206 MET A N 1
ATOM 1558 C CA . MET A 1 206 ? 20.360 31.161 17.424 1.00 45.56 206 MET A CA 1
ATOM 1559 C C . MET A 1 206 ? 20.152 29.842 16.656 1.00 45.56 206 MET A C 1
ATOM 1561 O O . MET A 1 206 ? 20.963 28.932 16.799 1.00 45.56 206 MET A O 1
ATOM 1565 N N . ALA A 1 207 ? 19.124 29.723 15.809 1.00 45.97 207 ALA A N 1
ATOM 1566 C CA . ALA A 1 207 ? 18.828 28.467 15.104 1.00 45.97 207 ALA A CA 1
ATOM 1567 C C . ALA A 1 207 ? 19.671 28.229 13.831 1.00 45.97 207 ALA A C 1
ATOM 1569 O O . ALA A 1 207 ? 19.781 27.094 13.374 1.00 45.97 207 ALA A O 1
ATOM 1570 N N . ASN A 1 208 ? 20.265 29.275 13.244 1.00 46.78 208 ASN A N 1
ATOM 1571 C CA . ASN A 1 208 ? 20.828 29.201 11.887 1.00 46.78 208 ASN A CA 1
ATOM 1572 C C . ASN A 1 208 ? 22.303 28.741 11.828 1.00 46.78 208 ASN A C 1
ATOM 1574 O O . ASN A 1 208 ? 22.809 28.418 10.759 1.00 46.78 208 ASN A O 1
ATOM 1578 N N . THR A 1 209 ? 23.010 28.692 12.962 1.00 48.84 209 THR A N 1
ATOM 1579 C CA . THR A 1 209 ? 24.473 28.466 12.987 1.00 48.84 209 THR A CA 1
ATOM 1580 C C . THR A 1 209 ? 24.873 26.987 13.109 1.00 48.84 209 THR A C 1
ATOM 1582 O O . THR A 1 209 ? 26.033 26.651 12.897 1.00 48.84 209 THR A O 1
ATOM 1585 N N . GLN A 1 210 ? 23.942 26.074 13.423 1.00 50.75 210 GLN A N 1
ATOM 1586 C CA . GLN A 1 210 ? 24.243 24.637 13.575 1.00 50.75 210 GLN A CA 1
ATOM 1587 C C . GLN A 1 210 ? 24.013 23.788 12.313 1.00 50.75 210 GLN A C 1
ATOM 1589 O O . GLN A 1 210 ? 24.520 22.672 12.241 1.00 50.75 210 GLN A O 1
ATOM 1594 N N . GLN A 1 211 ? 23.295 24.280 11.296 1.00 50.31 211 GLN A N 1
ATOM 1595 C CA . GLN A 1 211 ? 23.008 23.478 10.094 1.00 50.31 211 GLN A CA 1
ATOM 1596 C C . GLN A 1 211 ? 24.178 23.372 9.105 1.00 50.31 211 GLN A C 1
ATOM 1598 O O . GLN A 1 211 ? 24.199 22.448 8.295 1.00 50.31 211 GLN A O 1
ATOM 1603 N N . GLN A 1 212 ? 25.163 24.272 9.171 1.00 49.25 212 GLN A N 1
ATOM 1604 C CA . GLN A 1 212 ? 26.200 24.357 8.140 1.00 49.25 212 GLN A CA 1
ATOM 1605 C C . GLN A 1 212 ? 27.307 23.292 8.275 1.00 49.25 212 GLN A C 1
ATOM 1607 O O . GLN A 1 212 ? 27.924 22.949 7.276 1.00 49.25 212 GLN A O 1
ATOM 1612 N N . GLY A 1 213 ? 27.512 22.706 9.464 1.00 51.53 213 GLY A N 1
ATOM 1613 C CA . GLY A 1 213 ? 28.511 21.643 9.673 1.00 51.53 213 GLY A CA 1
ATOM 1614 C C . GLY A 1 213 ? 28.095 20.250 9.173 1.00 51.53 213 GLY A C 1
ATOM 1615 O O . GLY A 1 213 ? 28.940 19.476 8.739 1.00 51.53 213 GLY A O 1
ATOM 1616 N N . ASN A 1 214 ? 26.795 19.928 9.178 1.00 54.94 214 ASN A N 1
ATOM 1617 C CA . ASN A 1 214 ? 26.304 18.582 8.827 1.00 54.94 214 ASN A CA 1
ATOM 1618 C C . ASN A 1 214 ? 26.266 18.295 7.311 1.00 54.94 214 ASN A C 1
ATOM 1620 O O . ASN A 1 214 ? 26.108 17.141 6.909 1.00 54.94 214 ASN A O 1
ATOM 1624 N N . LEU A 1 215 ? 26.374 19.321 6.461 1.00 57.09 215 LEU A N 1
ATOM 1625 C CA . LEU A 1 215 ? 26.277 19.173 5.004 1.00 57.09 215 LEU A CA 1
ATOM 1626 C C . LEU A 1 215 ? 27.561 18.608 4.376 1.00 57.09 215 LEU A C 1
ATOM 1628 O O . LEU A 1 215 ? 27.478 17.742 3.502 1.00 57.09 215 LEU A O 1
ATOM 1632 N N . ASP A 1 216 ? 28.734 19.029 4.854 1.00 63.44 216 ASP A N 1
ATOM 1633 C CA . ASP A 1 216 ? 30.022 18.563 4.322 1.00 63.44 216 ASP A CA 1
ATOM 1634 C C . ASP A 1 216 ? 30.311 17.092 4.676 1.00 63.44 216 ASP A C 1
ATOM 1636 O O . ASP A 1 216 ? 30.850 16.341 3.856 1.00 63.44 216 ASP A O 1
ATOM 1640 N N . GLU A 1 217 ? 29.891 16.633 5.859 1.00 64.56 217 GLU A N 1
ATOM 1641 C CA . GLU A 1 217 ? 30.091 15.243 6.293 1.00 64.56 217 GLU A CA 1
ATOM 1642 C C . GLU A 1 217 ? 29.210 14.260 5.493 1.00 64.56 217 GLU A C 1
ATOM 1644 O O . GLU A 1 217 ? 29.673 13.204 5.045 1.00 64.56 217 GLU A O 1
ATOM 1649 N N . MET A 1 218 ? 27.961 14.646 5.196 1.00 70.94 218 MET A N 1
ATOM 1650 C CA . MET A 1 218 ? 27.055 13.852 4.357 1.00 70.94 218 MET A CA 1
ATOM 1651 C C . MET A 1 218 ? 27.555 13.735 2.904 1.00 70.94 218 MET A C 1
ATOM 1653 O O . MET A 1 218 ? 27.429 12.671 2.286 1.00 70.94 218 MET A O 1
ATOM 1657 N N . ALA A 1 219 ? 28.181 14.787 2.363 1.00 73.62 219 ALA A N 1
ATOM 1658 C CA . ALA A 1 219 ? 28.756 14.768 1.018 1.00 73.62 219 ALA A CA 1
ATOM 1659 C C . ALA A 1 219 ? 29.915 13.758 0.882 1.00 73.62 219 ALA A C 1
ATOM 1661 O O . ALA A 1 219 ? 30.002 13.045 -0.125 1.00 73.62 219 ALA A O 1
ATOM 1662 N N . GLN A 1 220 ? 30.775 13.631 1.901 1.00 71.69 220 GLN A N 1
ATOM 1663 C CA . GLN A 1 220 ? 31.870 12.651 1.887 1.00 71.69 220 GLN A CA 1
ATOM 1664 C C . GLN A 1 220 ? 31.364 11.203 1.975 1.00 71.69 220 GLN A C 1
ATOM 1666 O O . GLN A 1 220 ? 31.872 10.326 1.265 1.00 71.69 220 GLN A O 1
ATOM 1671 N N . GLN A 1 221 ? 30.328 10.944 2.780 1.00 71.88 221 GLN A N 1
ATOM 1672 C CA . GLN A 1 221 ? 29.770 9.598 2.945 1.00 71.88 221 GLN A CA 1
ATOM 1673 C C . GLN A 1 221 ? 29.150 9.057 1.638 1.00 71.88 221 GLN A C 1
ATOM 1675 O O . GLN A 1 221 ? 29.318 7.879 1.303 1.00 71.88 221 GLN A O 1
ATOM 1680 N N . LEU A 1 222 ? 28.513 9.923 0.839 1.00 66.69 222 LEU A N 1
ATOM 1681 C CA . LEU A 1 222 ? 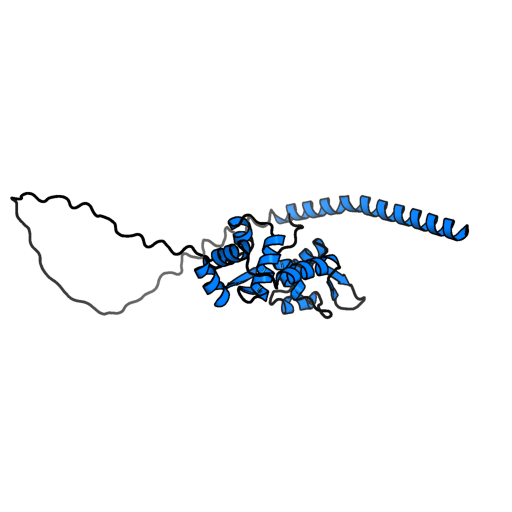27.983 9.564 -0.482 1.00 66.69 222 LEU A CA 1
ATOM 1682 C C . LEU A 1 222 ? 29.090 9.225 -1.498 1.00 66.69 222 LEU A C 1
ATOM 1684 O O . LEU A 1 222 ? 28.947 8.269 -2.269 1.00 66.69 222 LEU A O 1
ATOM 1688 N N . GLN A 1 223 ? 30.222 9.939 -1.484 1.00 68.75 223 GLN A N 1
ATOM 1689 C CA . GLN A 1 223 ? 31.328 9.649 -2.406 1.00 68.75 223 GLN A CA 1
ATOM 1690 C C . GLN A 1 223 ? 31.985 8.288 -2.140 1.00 68.75 223 GLN A C 1
ATOM 1692 O O . GLN A 1 223 ? 32.317 7.580 -3.099 1.00 68.75 223 GLN A O 1
ATOM 1697 N N . GLN A 1 224 ? 32.135 7.884 -0.872 1.00 65.38 224 GLN A N 1
ATOM 1698 C CA . GLN A 1 224 ? 32.741 6.592 -0.524 1.00 65.38 224 GLN A CA 1
ATOM 1699 C C . GLN A 1 224 ? 31.887 5.403 -0.994 1.00 65.38 224 GLN A C 1
ATOM 1701 O O . GLN A 1 224 ? 32.430 4.453 -1.564 1.00 65.38 224 GLN A O 1
ATOM 1706 N N . ARG A 1 225 ? 30.551 5.479 -0.868 1.00 58.19 225 ARG A N 1
ATOM 1707 C CA . ARG A 1 225 ? 29.643 4.407 -1.328 1.00 58.19 225 ARG A CA 1
ATOM 1708 C C . ARG A 1 225 ? 29.720 4.144 -2.838 1.00 58.19 225 ARG A C 1
ATOM 1710 O O . ARG A 1 225 ? 29.590 2.999 -3.261 1.00 58.19 225 ARG A O 1
ATOM 1717 N N . SER A 1 226 ? 29.989 5.165 -3.657 1.00 55.56 226 SER A N 1
ATOM 1718 C CA . SER A 1 226 ? 30.012 5.027 -5.126 1.00 55.56 226 SER A CA 1
ATOM 1719 C C . SER A 1 226 ? 31.161 4.164 -5.683 1.00 55.56 226 SER A C 1
ATOM 1721 O O . SER A 1 226 ? 31.057 3.640 -6.795 1.00 55.56 226 SER A O 1
ATOM 1723 N N . LYS A 1 227 ? 32.266 4.009 -4.935 1.00 53.91 227 LYS A N 1
ATOM 1724 C CA . LYS A 1 227 ? 33.491 3.351 -5.429 1.00 53.91 227 LYS A CA 1
ATOM 1725 C C . LYS A 1 227 ? 33.509 1.828 -5.259 1.00 53.91 227 LYS A C 1
ATOM 1727 O O . LYS A 1 227 ? 34.273 1.175 -5.966 1.00 53.91 227 LYS A O 1
ATOM 1732 N N . SER A 1 228 ? 32.680 1.259 -4.380 1.00 55.69 228 SER A N 1
ATOM 1733 C CA . SER A 1 228 ? 32.662 -0.194 -4.135 1.00 55.69 228 SER A CA 1
ATOM 1734 C C . SER A 1 228 ? 32.007 -0.967 -5.291 1.00 55.69 228 SER A C 1
ATOM 1736 O O . SER A 1 228 ? 32.604 -1.871 -5.877 1.00 55.69 228 SER A O 1
ATOM 1738 N N . ASN A 1 229 ? 30.812 -0.539 -5.708 1.00 56.94 229 ASN A N 1
ATOM 1739 C CA . ASN A 1 229 ? 29.927 -1.336 -6.568 1.00 56.94 229 ASN A CA 1
ATOM 1740 C C . ASN A 1 229 ? 30.411 -1.478 -8.027 1.00 56.94 229 ASN A C 1
ATOM 1742 O O . ASN A 1 229 ? 29.924 -2.336 -8.759 1.00 56.94 229 ASN A O 1
ATOM 1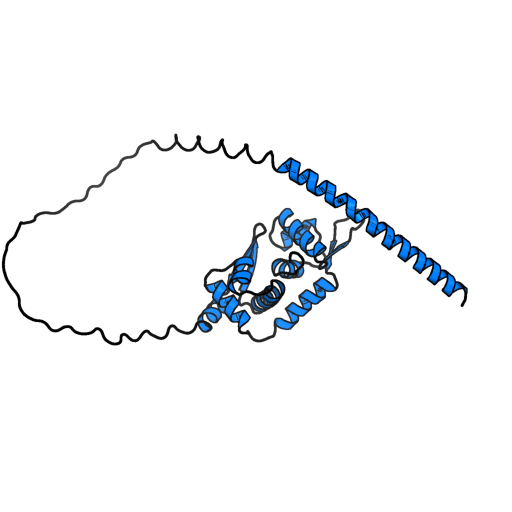746 N N . ARG A 1 230 ? 31.389 -0.674 -8.475 1.00 60.34 230 ARG A N 1
ATOM 1747 C CA . ARG A 1 230 ? 31.930 -0.776 -9.846 1.00 60.34 230 ARG A CA 1
ATOM 1748 C C . ARG A 1 230 ? 32.717 -2.066 -10.100 1.00 60.34 230 ARG A C 1
ATOM 1750 O O . ARG A 1 230 ? 32.844 -2.457 -11.257 1.00 60.34 230 ARG A O 1
ATOM 1757 N N . LYS A 1 231 ? 33.247 -2.722 -9.059 1.00 61.69 231 LYS A N 1
ATOM 1758 C CA . LYS A 1 231 ? 34.037 -3.956 -9.220 1.00 61.69 231 LYS A CA 1
ATOM 1759 C C . LYS A 1 231 ? 33.165 -5.188 -9.480 1.00 61.69 231 LYS A C 1
ATOM 1761 O O . LYS A 1 231 ? 33.544 -6.026 -10.290 1.00 61.69 231 LYS A O 1
ATOM 1766 N N . GLU A 1 232 ? 31.990 -5.270 -8.861 1.00 67.56 232 GLU A N 1
ATOM 1767 C CA . GLU A 1 232 ? 31.096 -6.431 -9.000 1.00 67.56 232 GLU A CA 1
ATOM 1768 C C . GLU A 1 232 ? 30.366 -6.450 -10.352 1.00 67.56 232 GLU A C 1
ATOM 1770 O O . GLU A 1 232 ? 30.276 -7.497 -10.992 1.00 67.56 232 GLU A O 1
ATOM 1775 N N . ILE A 1 233 ? 29.949 -5.280 -10.856 1.00 75.50 233 ILE A N 1
ATOM 1776 C CA . ILE A 1 233 ? 29.304 -5.152 -12.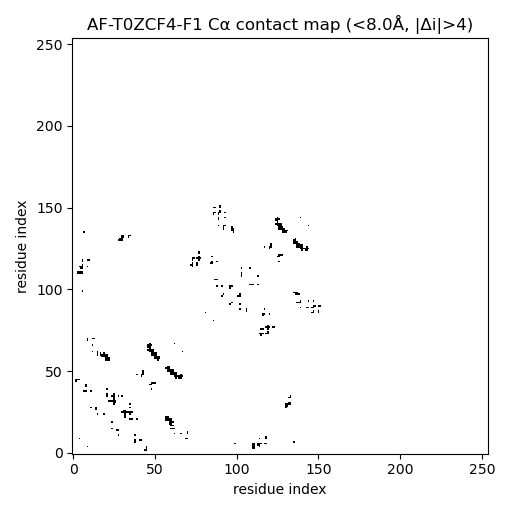177 1.00 75.50 233 ILE A CA 1
ATOM 1777 C C . ILE A 1 233 ? 30.240 -5.628 -13.306 1.00 75.50 233 ILE A C 1
ATOM 1779 O O . ILE A 1 233 ? 29.792 -6.282 -14.248 1.00 75.50 233 ILE A O 1
ATOM 1783 N N . GLY A 1 234 ? 31.547 -5.355 -13.202 1.00 78.00 234 GLY A N 1
ATOM 1784 C CA . GLY A 1 234 ? 32.533 -5.805 -14.191 1.00 78.00 234 GLY A CA 1
ATOM 1785 C C . GLY A 1 234 ? 32.670 -7.330 -14.275 1.00 78.00 234 GLY A C 1
ATOM 1786 O O . GLY A 1 234 ? 32.822 -7.870 -15.371 1.00 78.00 234 GLY A O 1
ATOM 1787 N N . LEU A 1 235 ? 32.559 -8.032 -13.141 1.00 82.75 235 LEU A N 1
ATOM 1788 C CA . LEU A 1 235 ? 32.633 -9.495 -13.095 1.00 82.75 235 LEU A CA 1
ATOM 1789 C C . LEU A 1 235 ? 31.412 -10.140 -13.773 1.00 82.75 235 LEU A C 1
ATOM 1791 O O . LEU A 1 235 ? 31.564 -11.068 -14.566 1.00 82.75 235 LEU A O 1
ATOM 1795 N N . ALA A 1 236 ? 30.210 -9.618 -13.505 1.00 84.62 236 ALA A N 1
ATOM 1796 C CA . ALA A 1 236 ? 28.966 -10.141 -14.073 1.00 84.62 236 ALA A CA 1
ATOM 1797 C C . ALA A 1 236 ? 28.948 -10.069 -15.613 1.00 84.62 236 ALA A C 1
ATOM 1799 O O . ALA A 1 236 ? 28.577 -11.038 -16.277 1.00 84.62 236 ALA A O 1
ATOM 1800 N N . ILE A 1 237 ? 29.417 -8.955 -16.190 1.00 90.31 237 ILE A N 1
ATOM 1801 C CA . ILE A 1 237 ? 29.496 -8.777 -17.649 1.00 90.31 237 ILE A CA 1
ATOM 1802 C C . ILE A 1 237 ? 30.471 -9.786 -18.279 1.00 90.31 237 ILE A C 1
ATOM 1804 O O . ILE A 1 237 ? 30.156 -10.377 -19.313 1.00 90.31 237 ILE A O 1
ATOM 1808 N N . ALA A 1 238 ? 31.622 -10.041 -17.646 1.00 92.19 238 ALA A N 1
ATOM 1809 C CA . ALA A 1 238 ? 32.599 -11.009 -18.149 1.00 92.19 238 ALA A CA 1
ATOM 1810 C C . ALA A 1 238 ? 32.034 -12.443 -18.210 1.00 92.19 238 ALA A C 1
ATOM 1812 O O . ALA A 1 238 ? 32.240 -13.142 -19.203 1.00 92.19 238 ALA A O 1
ATOM 1813 N N . VAL A 1 239 ? 31.268 -12.864 -17.195 1.00 94.38 239 VAL A N 1
ATOM 1814 C CA . VAL A 1 239 ? 30.619 -14.190 -17.168 1.00 94.38 239 VAL A CA 1
ATOM 1815 C C . VAL A 1 239 ? 29.576 -14.333 -18.283 1.00 94.38 239 VAL A C 1
ATOM 1817 O O . VAL A 1 239 ? 29.544 -15.362 -18.958 1.00 94.38 239 VAL A O 1
ATOM 1820 N N . ILE A 1 240 ? 28.766 -13.297 -18.532 1.00 95.31 240 ILE A N 1
ATOM 1821 C CA . ILE A 1 240 ? 27.753 -13.305 -19.603 1.00 95.31 240 ILE A CA 1
ATOM 1822 C C . ILE A 1 240 ? 28.409 -13.456 -20.985 1.00 95.31 240 ILE A C 1
ATOM 1824 O O . ILE A 1 240 ? 27.934 -14.243 -21.804 1.00 95.31 240 ILE A O 1
ATOM 1828 N N . ILE A 1 241 ? 29.525 -12.762 -21.237 1.00 96.12 241 ILE A N 1
ATOM 1829 C CA . ILE A 1 241 ? 30.262 -12.867 -22.508 1.00 96.12 241 ILE A CA 1
ATOM 1830 C C . ILE A 1 241 ? 30.805 -14.291 -22.714 1.00 96.12 241 ILE A C 1
ATOM 1832 O O . ILE A 1 241 ? 30.661 -14.844 -23.803 1.00 96.12 241 ILE A O 1
ATOM 1836 N N . ILE A 1 242 ? 31.372 -14.915 -21.675 1.00 96.12 242 ILE A N 1
ATOM 1837 C CA . ILE A 1 242 ? 31.886 -16.295 -21.751 1.00 96.12 242 ILE A CA 1
ATOM 1838 C C . ILE A 1 242 ? 30.757 -17.289 -22.069 1.00 96.12 242 ILE A C 1
ATOM 1840 O O . ILE A 1 242 ? 30.923 -18.146 -22.938 1.00 96.12 242 ILE A O 1
ATOM 1844 N N . LEU A 1 243 ? 29.596 -17.151 -21.420 1.00 95.56 243 LEU A N 1
ATOM 1845 C CA . LEU A 1 243 ? 28.426 -17.996 -21.684 1.00 95.56 243 LEU A CA 1
ATOM 1846 C C . LEU A 1 243 ? 27.886 -17.818 -23.111 1.00 95.56 243 LEU A C 1
ATOM 1848 O O . LEU A 1 243 ? 27.563 -18.809 -23.764 1.00 95.56 243 LEU A O 1
ATOM 1852 N N . ALA A 1 244 ? 27.838 -16.585 -23.624 1.00 95.44 244 ALA A N 1
ATOM 1853 C CA . ALA A 1 244 ? 27.409 -16.308 -24.995 1.00 95.44 244 ALA A CA 1
ATOM 1854 C C . ALA A 1 244 ? 28.358 -16.926 -26.042 1.00 95.44 244 ALA A C 1
ATOM 1856 O O . ALA A 1 244 ? 27.898 -17.509 -27.025 1.00 95.44 244 ALA A O 1
ATOM 1857 N N . VAL A 1 245 ? 29.676 -16.857 -25.816 1.00 95.94 245 VAL A N 1
ATOM 1858 C CA . VAL A 1 245 ? 30.678 -17.494 -26.689 1.00 95.94 245 VAL A CA 1
ATOM 1859 C C . VAL A 1 245 ? 30.553 -19.019 -26.658 1.00 95.94 245 VAL A C 1
ATOM 1861 O O . VAL A 1 245 ? 30.575 -19.640 -27.719 1.00 95.94 245 VAL A O 1
ATOM 1864 N N . LEU A 1 246 ? 30.360 -19.626 -25.480 1.00 95.00 246 LEU A N 1
ATOM 1865 C CA . LEU A 1 246 ? 30.113 -21.068 -25.353 1.00 95.00 246 LEU A CA 1
ATOM 1866 C C . LEU A 1 246 ? 28.852 -21.508 -26.108 1.00 95.00 246 LEU A C 1
ATOM 1868 O O . LEU A 1 246 ? 28.903 -22.488 -26.848 1.00 95.00 246 LEU A O 1
ATOM 1872 N N . LEU A 1 247 ? 27.749 -20.764 -25.978 1.00 94.12 247 LEU A N 1
ATOM 1873 C CA . LEU A 1 247 ? 26.505 -21.042 -26.701 1.00 94.12 247 LEU A CA 1
ATOM 1874 C C . LEU A 1 247 ? 26.703 -21.002 -28.220 1.00 94.12 247 LEU A C 1
ATOM 1876 O O . LEU A 1 247 ? 26.298 -21.937 -28.907 1.00 94.12 247 LEU A O 1
ATOM 1880 N N . LEU A 1 248 ? 27.377 -19.972 -28.743 1.00 94.44 248 LEU A N 1
ATOM 1881 C CA . LEU A 1 248 ? 27.699 -19.870 -30.171 1.00 94.44 248 LEU A CA 1
ATOM 1882 C C . LEU A 1 248 ? 28.626 -20.993 -30.657 1.00 94.44 248 LEU A C 1
ATOM 1884 O O . LEU A 1 248 ? 28.513 -21.416 -31.806 1.00 94.44 248 LEU A O 1
ATOM 1888 N N . TYR A 1 249 ? 29.529 -21.483 -29.804 1.00 95.06 249 TYR A N 1
ATOM 1889 C CA . TYR A 1 249 ? 30.426 -22.588 -30.145 1.00 95.06 249 TYR A CA 1
ATOM 1890 C C . TYR A 1 249 ? 29.677 -23.925 -30.230 1.00 95.06 249 TYR A C 1
ATOM 1892 O O . TYR A 1 249 ? 29.872 -24.673 -31.185 1.00 95.06 249 TYR A O 1
ATOM 1900 N N . VAL A 1 250 ? 28.767 -24.193 -29.285 1.00 92.44 250 VAL A N 1
ATOM 1901 C CA . VAL A 1 250 ? 27.882 -25.373 -29.319 1.00 92.44 250 VAL A CA 1
ATOM 1902 C C . VAL A 1 250 ? 26.950 -25.319 -30.532 1.00 92.44 250 VAL A C 1
ATOM 1904 O O . VAL A 1 250 ? 26.820 -26.312 -31.240 1.00 92.44 250 VAL A O 1
ATOM 1907 N N . PHE A 1 251 ? 26.371 -24.153 -30.835 1.00 89.69 251 PHE A N 1
ATOM 1908 C CA . PHE A 1 251 ? 25.470 -23.973 -31.983 1.00 89.69 251 PHE A CA 1
ATOM 1909 C C . PHE A 1 251 ? 26.168 -24.094 -33.350 1.00 89.69 251 PHE A C 1
ATOM 1911 O O . PHE A 1 251 ? 25.499 -24.225 -34.366 1.00 89.69 251 PHE A O 1
ATOM 1918 N N . LYS A 1 252 ? 27.507 -24.039 -33.393 1.00 86.62 252 LYS A N 1
ATOM 1919 C CA . LYS A 1 252 ? 28.308 -24.290 -34.604 1.00 86.62 252 LYS A CA 1
ATOM 1920 C C . LYS A 1 252 ? 28.781 -25.738 -34.761 1.00 86.62 252 LYS A C 1
ATOM 1922 O O . LYS A 1 252 ? 29.388 -26.048 -35.784 1.00 86.62 252 LYS A O 1
ATOM 1927 N N . LEU A 1 253 ? 28.574 -26.580 -33.748 1.00 78.50 253 LEU A N 1
ATOM 1928 C CA . LEU A 1 253 ? 29.004 -27.983 -33.727 1.00 78.50 253 LEU A CA 1
ATOM 1929 C C . LEU A 1 253 ? 27.852 -28.962 -34.032 1.00 78.50 253 LEU A C 1
ATOM 1931 O O . LEU A 1 253 ? 28.095 -30.159 -34.170 1.00 78.50 253 LEU A O 1
ATOM 1935 N N . ILE A 1 254 ? 26.623 -28.442 -34.116 1.00 77.19 254 ILE A N 1
ATOM 1936 C CA . ILE A 1 254 ? 25.371 -29.133 -34.462 1.00 77.19 254 ILE A CA 1
ATOM 1937 C C . ILE A 1 254 ? 24.992 -28.755 -35.898 1.00 77.19 254 ILE A C 1
ATOM 1939 O O . ILE A 1 254 ? 24.607 -29.677 -36.647 1.00 77.19 254 ILE A O 1
#

Nearest PDB structures (foldseek):
  6cda-assembly1_A-2  TM=7.021E-01  e=2.174E-02  Staphylococcus aureus
  2rdp-assembly1_A-2  TM=6.462E-01  e=5.280E-02  Geobacillus stearothermophilus
  2kko-assembly1_B  TM=7.902E-01  e=4.593E-01  Mycobacterium tuberculosis variant bovis
  6j05-assembly1_A  TM=6.383E-01  e=6.771E-01  Acidithiobacillus ferrooxidans
  6j05-assembly1_B  TM=5.736E-01  e=7.158E-01  Acidithiobacillus ferrooxidans

Foldseek 3Di:
DLLDDAQLLLVLLVLADQPDFLQCSCVSQVEDSVLSNVSLVSCVSNVQWDWDDDVVDTTHIGGDPVVVVLNVLLVVCLPPPDDPLLLVLLLVVLVVQFALVSSCVVVVDDRSVVNSSVSSCVSVQQWDWHDDHSGIGIDGDPNSNVSNVVSDDDPPPPPPPDDDDDDDDDDDDDDDDDDDDDDDDDDDDDDDDDDDPDPPPPPPPPPPPPPPVVPVVVVVVVVVVVPPVVVVVVVVVVVVVVVVVVVVVVVVVD

Sequence (254 aa):
MADEPNFIDLFALTKITPQSVVEKFGASINSSFFDASNILGGLKIKGLIDFTTIFGGQNSVTITDLGHKFMDEAASKVNLPLDHLDLAILVQLSGGKRSLNDLTTTLNILPRDLSLHLYKLMQQSYLSAEFRNGILNLMLSEKGFMQAKAGLPSPVPQSASQQPSAPSQATPPYMQPQPAPQAQPAPQNISAPINAQAQQQAQQHMANTQQQGNLDEMAQQLQQRSKSNRKEIGLAIAVIIILAVLLLYVFKLI

Secondary structure (DSSP, 8-state):
-TTS--HHHHHHHTT--TT-BHHHHHHHTTS-HHHHHHHHHHHHHTTSEEEEE-TTS-EEEEE-HHHHHHHHHHHHHTTSPP-HHHHHHHHHHHTT--SHHHHHHHHT--HHHHHHHHHHHHHTTSEEEEEETTEEEEEE-HHHHHHHHHHSPP-----------PPP-----------------------------SSSTTSSTTSSSSSSHHHHHHHHHHHHHHTTTHHHHHHHHHHHHHHHHHHHHHHTT-